Protein AF-A0ABD3M9T6-F1 (afdb_monomer_lite)

Structure (mmCIF, N/CA/C/O backbone):
data_AF-A0ABD3M9T6-F1
#
_entry.id   AF-A0ABD3M9T6-F1
#
loop_
_atom_site.group_PDB
_atom_site.id
_atom_site.type_symbol
_atom_site.label_atom_id
_atom_site.label_alt_id
_atom_site.label_comp_id
_atom_site.label_asym_id
_atom_site.label_entity_id
_atom_site.label_seq_id
_atom_site.pdbx_PDB_ins_code
_atom_site.Cartn_x
_atom_site.Cartn_y
_atom_site.Cartn_z
_atom_site.occupancy
_atom_site.B_iso_or_equiv
_atom_site.auth_seq_id
_atom_site.auth_comp_id
_atom_site.auth_asym_id
_atom_site.auth_atom_id
_atom_site.pdbx_PDB_model_num
ATOM 1 N N . MET A 1 1 ? 15.745 -20.597 -15.285 1.00 43.94 1 MET A N 1
ATOM 2 C CA . MET A 1 1 ? 15.899 -19.429 -16.177 1.00 43.94 1 MET A CA 1
ATOM 3 C C . MET A 1 1 ? 17.380 -19.081 -16.194 1.00 43.94 1 MET A C 1
ATOM 5 O O . MET A 1 1 ? 17.889 -18.657 -15.167 1.00 43.94 1 MET A O 1
ATOM 9 N N . LYS A 1 2 ? 18.113 -19.406 -17.268 1.00 51.25 2 LYS A N 1
ATOM 10 C CA . LYS A 1 2 ? 19.530 -19.012 -17.368 1.00 51.25 2 LYS A CA 1
ATOM 11 C C . LYS A 1 2 ? 19.564 -17.488 -17.501 1.00 51.25 2 LYS A C 1
ATOM 13 O O . LYS A 1 2 ? 18.758 -16.955 -18.262 1.00 51.25 2 LYS A O 1
ATOM 18 N N . LEU A 1 3 ? 20.420 -16.802 -16.739 1.00 54.12 3 LEU A N 1
ATOM 19 C CA . LEU A 1 3 ? 20.645 -15.373 -16.954 1.00 54.12 3 LEU A CA 1
ATOM 20 C C . LEU A 1 3 ? 21.041 -15.188 -18.423 1.00 54.12 3 LEU A C 1
ATOM 22 O O . LEU A 1 3 ? 21.983 -15.832 -18.882 1.00 54.12 3 LEU A O 1
ATOM 26 N N . LYS A 1 4 ? 20.281 -14.370 -19.161 1.00 68.31 4 LYS A N 1
ATOM 27 C CA . LYS A 1 4 ? 20.702 -13.919 -20.488 1.00 68.31 4 LYS A CA 1
ATOM 28 C C . LYS A 1 4 ? 22.010 -13.155 -20.290 1.00 68.31 4 LYS A C 1
ATOM 30 O O . LYS A 1 4 ? 22.082 -12.284 -19.424 1.00 68.31 4 LYS A O 1
ATOM 35 N N . GLU A 1 5 ? 23.040 -13.531 -21.032 1.00 80.44 5 GLU A N 1
ATOM 36 C CA . GLU A 1 5 ? 24.337 -12.867 -20.977 1.00 80.44 5 GLU A CA 1
ATOM 37 C C . GLU A 1 5 ? 24.158 -11.441 -21.505 1.00 80.44 5 GLU A C 1
ATOM 39 O O . GLU A 1 5 ? 23.702 -11.260 -22.635 1.00 80.44 5 GLU A O 1
ATOM 44 N N . LYS A 1 6 ? 24.418 -10.448 -20.649 1.00 87.62 6 LYS A N 1
ATOM 45 C CA . LYS A 1 6 ? 24.324 -9.024 -20.978 1.00 87.62 6 LYS A CA 1
ATOM 46 C C . LYS A 1 6 ? 25.731 -8.443 -21.028 1.00 87.62 6 LYS A C 1
ATOM 48 O O . LYS A 1 6 ? 26.457 -8.534 -20.038 1.00 87.62 6 LYS A O 1
ATOM 53 N N . VAL A 1 7 ? 26.092 -7.831 -22.149 1.00 88.56 7 VAL A N 1
ATOM 54 C CA . VAL A 1 7 ? 27.409 -7.227 -22.367 1.00 88.56 7 VAL A CA 1
ATOM 55 C C . VAL A 1 7 ? 27.233 -5.728 -22.617 1.00 88.56 7 VAL A C 1
ATOM 57 O O . VAL A 1 7 ? 26.557 -5.360 -23.576 1.00 88.56 7 VAL A O 1
ATOM 60 N N . PRO A 1 8 ? 27.810 -4.848 -21.780 1.00 89.50 8 PRO A N 1
ATOM 61 C CA . PRO A 1 8 ? 27.781 -3.415 -22.033 1.00 89.50 8 PRO A CA 1
ATOM 62 C C . PRO A 1 8 ? 28.707 -3.070 -23.203 1.00 89.50 8 PRO A C 1
ATOM 64 O O . PRO A 1 8 ? 29.872 -3.483 -23.233 1.00 89.50 8 PRO A O 1
ATOM 67 N N . ILE A 1 9 ? 28.190 -2.292 -24.146 1.00 91.38 9 ILE A N 1
ATOM 68 C CA . ILE A 1 9 ? 28.877 -1.884 -25.370 1.00 91.38 9 ILE A CA 1
ATOM 69 C C . ILE A 1 9 ? 28.613 -0.404 -25.670 1.00 91.38 9 ILE A C 1
ATOM 71 O O . ILE A 1 9 ? 27.705 0.220 -25.122 1.00 91.38 9 ILE A O 1
ATOM 75 N N . ALA A 1 10 ? 29.430 0.158 -26.547 1.00 90.94 10 ALA A N 1
ATOM 76 C CA . ALA A 1 10 ? 29.179 1.422 -27.212 1.00 90.94 10 ALA A CA 1
ATOM 77 C C . ALA A 1 10 ? 28.755 1.108 -28.652 1.00 90.94 10 ALA A C 1
ATOM 79 O O . ALA A 1 10 ? 29.511 0.460 -29.383 1.00 90.94 10 ALA A O 1
ATOM 80 N N . PHE A 1 11 ? 27.557 1.537 -29.043 1.00 89.69 11 PHE A N 1
ATOM 81 C CA . PHE A 1 11 ? 27.012 1.315 -30.381 1.00 89.69 11 PHE A CA 1
ATOM 82 C C . PHE A 1 11 ? 27.033 2.606 -31.195 1.00 89.69 11 PHE A C 1
ATOM 84 O O . PHE A 1 11 ? 26.635 3.658 -30.698 1.00 89.69 11 PHE A O 1
ATOM 91 N N . CYS A 1 12 ? 27.511 2.535 -32.432 1.00 89.38 12 CYS A N 1
ATOM 92 C CA . CYS A 1 12 ? 27.573 3.668 -33.344 1.00 89.38 12 CYS A CA 1
ATOM 93 C C . CYS A 1 12 ? 26.209 3.903 -34.003 1.00 89.38 12 CYS A C 1
ATOM 95 O O . CYS A 1 12 ? 25.721 3.035 -34.717 1.00 89.38 12 CYS A O 1
ATOM 97 N N . VAL A 1 13 ? 25.613 5.076 -33.786 1.00 85.75 13 VAL A N 1
ATOM 98 C CA . VAL A 1 13 ? 24.346 5.472 -34.430 1.00 85.75 13 VAL A CA 1
ATOM 99 C C . VAL A 1 13 ? 24.604 6.176 -35.764 1.00 85.75 13 VAL A C 1
ATOM 101 O O . VAL A 1 13 ? 23.828 6.029 -36.704 1.00 85.75 13 VAL A O 1
ATOM 104 N N . ASP A 1 14 ? 25.716 6.910 -35.867 1.00 83.44 14 ASP A N 1
ATOM 105 C CA . ASP A 1 14 ? 26.091 7.642 -37.077 1.00 83.44 14 ASP A CA 1
ATOM 106 C C . ASP A 1 14 ? 27.193 6.907 -37.848 1.00 83.44 14 ASP A C 1
ATOM 108 O O . ASP A 1 14 ? 28.387 7.130 -37.635 1.00 83.44 14 ASP A O 1
ATOM 112 N N . GLU A 1 15 ? 26.795 6.083 -38.817 1.00 80.12 15 GLU A N 1
ATOM 113 C CA . GLU A 1 15 ? 27.714 5.258 -39.622 1.00 80.12 15 GLU A CA 1
ATOM 114 C C . GLU A 1 15 ? 28.767 6.055 -40.414 1.00 80.12 15 GLU A C 1
ATOM 116 O O . GLU A 1 15 ? 29.756 5.494 -40.884 1.00 80.12 15 GLU A O 1
ATOM 121 N N . LYS A 1 16 ? 28.566 7.368 -40.574 1.00 81.38 16 LYS A N 1
ATOM 122 C CA . LYS A 1 16 ? 29.459 8.260 -41.327 1.00 81.38 16 LYS A CA 1
ATOM 123 C C . LYS A 1 16 ? 30.694 8.695 -40.531 1.00 81.38 16 LYS A C 1
ATOM 125 O O . LYS A 1 16 ? 31.706 8.999 -41.153 1.00 81.38 16 LYS A O 1
ATOM 130 N N . ASP A 1 17 ? 30.634 8.683 -39.195 1.00 79.69 17 ASP A N 1
ATOM 131 C CA . ASP A 1 17 ? 31.659 9.264 -38.309 1.00 79.69 17 ASP A CA 1
ATOM 132 C C . ASP A 1 17 ? 32.118 8.285 -37.202 1.00 79.69 17 ASP A C 1
ATOM 134 O O . ASP A 1 17 ? 32.164 8.600 -36.013 1.00 79.69 17 ASP A O 1
ATOM 138 N N . ILE A 1 18 ? 32.550 7.085 -37.601 1.00 81.31 18 ILE A N 1
ATOM 139 C CA . ILE A 1 18 ? 32.959 5.963 -36.716 1.00 81.31 18 ILE A CA 1
ATOM 140 C C . ILE A 1 18 ? 34.161 6.301 -35.798 1.00 81.31 18 ILE A C 1
ATOM 142 O O . ILE A 1 18 ? 34.430 5.629 -34.794 1.00 81.31 18 ILE A O 1
ATOM 146 N N . SER A 1 19 ? 34.913 7.348 -36.135 1.00 81.88 19 SER A N 1
ATOM 147 C CA . SER A 1 19 ? 36.073 7.829 -35.372 1.00 81.88 19 SER A CA 1
ATOM 148 C C . SER A 1 19 ? 35.686 8.737 -34.201 1.00 81.88 19 SER A C 1
ATOM 150 O O . SER A 1 19 ? 36.502 8.970 -33.308 1.00 81.88 19 SER A O 1
ATOM 152 N N . ASN A 1 20 ? 34.471 9.291 -34.208 1.00 85.12 20 ASN A N 1
ATOM 153 C CA . ASN A 1 20 ? 34.036 10.279 -33.233 1.00 85.12 20 ASN A CA 1
ATOM 154 C C . ASN A 1 20 ? 33.294 9.609 -32.072 1.00 85.12 20 ASN A C 1
ATOM 156 O O . ASN A 1 20 ? 32.296 8.928 -32.271 1.00 85.12 20 ASN A O 1
ATOM 160 N N . VAL A 1 21 ? 33.732 9.866 -30.837 1.00 83.06 21 VAL A N 1
ATOM 161 C CA . VAL A 1 21 ? 33.103 9.326 -29.616 1.00 83.06 21 VAL A CA 1
ATOM 162 C C . VAL A 1 21 ? 31.639 9.773 -29.479 1.00 83.06 21 VAL A C 1
ATOM 164 O O . VAL A 1 21 ? 30.833 9.043 -28.915 1.00 83.06 21 VAL A O 1
ATOM 167 N N . LYS A 1 22 ? 31.273 10.938 -30.036 1.00 83.69 22 LYS A N 1
ATOM 168 C CA . LYS A 1 22 ? 29.897 11.470 -30.004 1.00 83.69 22 LYS A CA 1
ATOM 169 C C . LYS A 1 22 ? 28.898 10.652 -30.823 1.00 83.69 22 LYS A C 1
ATOM 171 O O . LYS A 1 22 ? 27.708 10.717 -30.547 1.00 83.69 22 LYS A O 1
ATOM 176 N N . SER A 1 23 ? 29.384 9.911 -31.813 1.00 87.88 23 SER A N 1
ATOM 177 C CA . SER A 1 23 ? 28.563 9.059 -32.677 1.00 87.88 23 SER A CA 1
ATOM 178 C C . SER A 1 23 ? 28.189 7.739 -32.005 1.00 87.88 23 SER A C 1
ATOM 180 O O . SER A 1 23 ? 27.431 6.957 -32.574 1.00 87.88 23 SER A O 1
ATOM 182 N N . PHE A 1 24 ? 28.7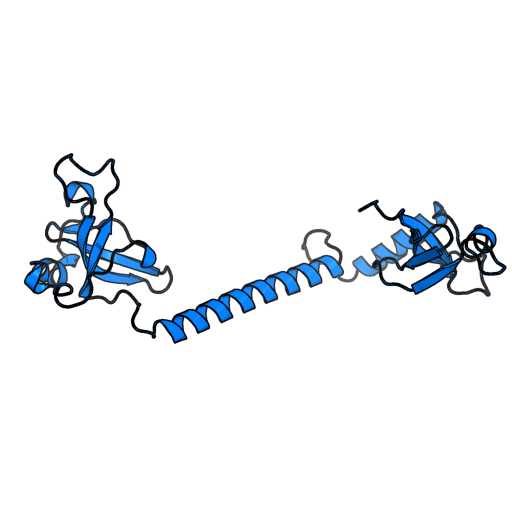24 7.480 -30.806 1.00 88.38 24 PHE A N 1
ATOM 183 C CA . PHE A 1 24 ? 28.452 6.279 -30.035 1.00 88.38 24 PHE A CA 1
ATOM 184 C C . PHE A 1 24 ? 27.503 6.563 -28.875 1.00 88.38 24 PHE A C 1
ATOM 186 O O . PHE A 1 24 ? 27.678 7.527 -28.126 1.00 88.38 24 PHE A O 1
ATOM 193 N N . VAL A 1 25 ? 26.545 5.662 -28.685 1.00 88.31 25 VAL A N 1
ATOM 194 C CA . VAL A 1 25 ? 25.613 5.656 -27.557 1.00 88.31 25 VAL A CA 1
ATOM 195 C C . VAL A 1 25 ? 25.879 4.449 -26.655 1.00 88.31 25 VAL A C 1
ATOM 197 O O . VAL A 1 25 ? 26.357 3.412 -27.129 1.00 88.31 25 VAL A O 1
ATOM 200 N N . PRO A 1 26 ? 25.619 4.560 -25.341 1.00 88.69 26 PRO A N 1
ATOM 201 C CA . PRO A 1 26 ? 25.668 3.410 -24.449 1.00 88.69 26 PRO A CA 1
ATOM 202 C C . PRO A 1 26 ? 24.560 2.417 -24.813 1.00 88.69 26 PRO A C 1
ATOM 204 O O . PRO A 1 26 ? 23.383 2.770 -24.893 1.00 88.69 26 PRO A O 1
ATOM 207 N N . SER A 1 27 ? 24.938 1.158 -24.996 1.00 90.06 27 SER A N 1
ATOM 208 C CA . SER A 1 27 ? 24.009 0.087 -25.348 1.00 90.06 27 SER A CA 1
ATOM 209 C C . SER A 1 27 ? 24.382 -1.213 -24.644 1.00 90.06 27 SER A C 1
ATOM 211 O O . SER A 1 27 ? 25.473 -1.376 -24.089 1.00 90.06 27 SER A O 1
ATOM 213 N N . ILE A 1 28 ? 23.454 -2.158 -24.642 1.00 91.00 28 ILE A N 1
ATOM 214 C CA . ILE A 1 28 ? 23.605 -3.465 -24.017 1.00 91.00 28 ILE A CA 1
ATOM 215 C C . ILE A 1 28 ? 23.322 -4.517 -25.078 1.00 91.00 28 ILE A C 1
ATOM 217 O O . ILE A 1 28 ? 22.239 -4.560 -25.653 1.00 91.00 28 ILE A O 1
ATOM 221 N N . LEU A 1 29 ? 24.287 -5.399 -25.309 1.00 90.81 29 LEU A N 1
ATOM 222 C CA . LEU A 1 29 ? 24.099 -6.556 -26.166 1.00 90.81 29 LEU A CA 1
ATOM 223 C C . LEU A 1 29 ? 23.645 -7.745 -25.317 1.00 90.81 29 LEU A C 1
ATOM 225 O O . LEU A 1 29 ? 24.321 -8.125 -24.355 1.00 90.81 29 LEU A O 1
ATOM 229 N N . VAL A 1 30 ? 22.502 -8.336 -25.655 1.00 90.81 30 VAL A N 1
ATOM 230 C CA . VAL A 1 30 ? 21.892 -9.425 -24.886 1.00 90.81 30 VAL A CA 1
ATOM 231 C C . VAL A 1 30 ? 21.801 -10.690 -25.717 1.00 90.81 30 VAL A C 1
ATOM 233 O O . VAL A 1 30 ? 21.159 -10.725 -26.765 1.00 90.81 30 VAL A O 1
ATOM 236 N N . ARG A 1 31 ? 22.401 -11.774 -25.222 1.00 88.56 31 ARG A N 1
ATOM 237 C CA . ARG A 1 31 ? 22.319 -13.074 -25.888 1.00 88.56 31 ARG A CA 1
ATOM 238 C C . ARG A 1 31 ? 20.945 -13.697 -25.674 1.00 88.56 31 ARG A C 1
ATOM 240 O O . ARG A 1 31 ? 20.575 -14.030 -24.543 1.00 88.56 31 ARG A O 1
ATOM 247 N N . VAL A 1 32 ? 20.201 -13.907 -26.757 1.00 86.12 32 VAL A N 1
ATOM 248 C CA . VAL A 1 32 ? 18.862 -14.523 -26.712 1.00 86.12 32 VAL A CA 1
ATOM 249 C C . VAL A 1 32 ? 18.887 -15.971 -27.180 1.00 86.12 32 VAL A C 1
ATOM 251 O O . VAL A 1 32 ? 18.175 -16.808 -26.623 1.00 86.12 32 VAL A O 1
ATOM 254 N N . GLY A 1 33 ? 19.751 -16.291 -28.144 1.00 82.19 33 GLY A N 1
ATOM 255 C CA . GLY A 1 33 ? 19.898 -17.635 -28.697 1.00 82.19 33 GLY A CA 1
ATOM 256 C C . GLY A 1 33 ? 21.353 -18.063 -28.878 1.00 82.19 33 GLY A C 1
ATOM 257 O O . GLY A 1 33 ? 22.290 -17.446 -28.371 1.00 82.19 33 GLY A O 1
ATOM 258 N N . LYS A 1 34 ? 21.557 -19.156 -29.625 1.00 81.44 34 LYS A N 1
ATOM 259 C CA . LYS A 1 34 ? 22.911 -19.602 -29.998 1.00 81.44 34 LYS A CA 1
ATOM 260 C C . LYS A 1 34 ? 23.589 -18.601 -30.933 1.00 81.44 34 LYS A C 1
ATOM 262 O O . LYS A 1 34 ? 24.757 -18.307 -30.708 1.00 81.44 34 LYS A O 1
ATOM 267 N N . THR A 1 35 ? 22.824 -18.076 -31.889 1.00 84.62 35 THR A N 1
ATOM 268 C CA . THR A 1 35 ? 23.252 -17.180 -32.972 1.00 84.62 35 THR A CA 1
ATOM 269 C C . THR A 1 35 ? 22.518 -15.838 -32.968 1.00 84.62 35 THR A C 1
ATOM 271 O O . THR A 1 35 ? 22.752 -15.036 -33.853 1.00 84.62 35 THR A O 1
ATOM 274 N N . MET A 1 36 ? 21.627 -15.592 -32.004 1.00 87.38 36 MET A N 1
ATOM 275 C CA . MET A 1 36 ? 20.771 -14.400 -31.972 1.00 87.38 36 MET A CA 1
ATOM 276 C C . MET A 1 36 ? 21.100 -13.529 -30.767 1.00 87.38 36 MET A C 1
ATOM 278 O O . MET A 1 36 ? 21.112 -14.017 -29.624 1.00 87.38 36 MET A O 1
ATOM 282 N N . TRP A 1 37 ? 21.292 -12.247 -31.037 1.00 89.81 37 TRP A N 1
ATOM 283 C CA . TRP A 1 37 ? 21.572 -11.202 -30.069 1.00 89.81 37 TRP A CA 1
ATOM 284 C C . TRP A 1 37 ? 20.566 -10.064 -30.230 1.00 89.81 37 TRP A C 1
ATOM 286 O O . TRP A 1 37 ? 20.095 -9.775 -31.324 1.00 89.81 37 TRP A O 1
ATOM 296 N N . GLU A 1 38 ? 20.209 -9.428 -29.125 1.00 90.56 38 GLU A N 1
ATOM 297 C CA . GLU A 1 38 ? 19.377 -8.228 -29.117 1.00 90.56 38 GLU A CA 1
ATOM 298 C C . GLU A 1 38 ? 20.239 -7.057 -28.663 1.00 90.56 38 GLU A C 1
ATOM 300 O O . GLU A 1 38 ? 20.869 -7.116 -27.603 1.00 90.56 38 GLU A O 1
ATOM 305 N N . LEU A 1 39 ? 20.276 -6.008 -29.477 1.00 89.25 39 LEU A N 1
ATOM 306 C CA . LEU A 1 39 ? 20.803 -4.712 -29.105 1.00 89.25 39 LEU A CA 1
ATOM 307 C C . LEU A 1 39 ? 19.717 -3.966 -28.335 1.00 89.25 39 LEU A C 1
ATOM 309 O O . LEU A 1 39 ? 18.593 -3.791 -28.811 1.00 89.25 39 LEU A O 1
ATOM 313 N N . MET A 1 40 ? 20.063 -3.548 -27.130 1.00 89.56 40 MET A N 1
ATOM 314 C CA . MET A 1 40 ? 19.198 -2.798 -26.235 1.00 89.56 40 MET A CA 1
ATOM 315 C C . MET A 1 40 ? 19.872 -1.468 -25.913 1.00 89.56 40 MET A C 1
ATOM 317 O O . MET A 1 40 ? 21.102 -1.376 -25.895 1.00 89.56 40 MET A O 1
ATOM 321 N N . ASP A 1 41 ? 19.086 -0.431 -25.670 1.00 85.94 41 ASP A N 1
ATOM 322 C CA . ASP A 1 41 ? 19.617 0.858 -25.237 1.00 85.94 41 ASP A CA 1
ATOM 323 C C . ASP A 1 41 ? 20.024 0.823 -23.745 1.00 85.94 41 ASP A C 1
ATOM 325 O O . ASP A 1 41 ? 19.971 -0.210 -23.067 1.00 85.94 41 ASP A O 1
ATOM 329 N N . GLU A 1 42 ? 20.422 1.972 -23.196 1.00 79.88 42 GLU A N 1
ATOM 330 C CA . GLU A 1 42 ? 20.712 2.127 -21.763 1.00 79.88 42 GLU A CA 1
ATOM 331 C C . GLU A 1 42 ? 19.513 1.841 -20.832 1.00 79.88 42 GLU A C 1
ATOM 333 O O . GLU A 1 42 ? 19.693 1.663 -19.623 1.00 79.88 42 GLU A O 1
ATOM 338 N N . ASN A 1 43 ? 18.292 1.789 -21.370 1.00 76.44 43 ASN A N 1
ATOM 339 C CA . ASN A 1 43 ? 17.042 1.597 -20.644 1.00 76.44 43 ASN A CA 1
ATOM 340 C C . ASN A 1 43 ? 16.508 0.160 -20.688 1.00 76.44 43 ASN A C 1
ATOM 342 O O . ASN A 1 43 ? 15.416 -0.079 -20.157 1.00 76.44 43 ASN A O 1
ATOM 346 N N . ASP A 1 44 ? 17.269 -0.779 -21.263 1.00 77.44 44 ASP A N 1
ATOM 347 C CA . ASP A 1 44 ? 16.798 -2.122 -21.613 1.00 77.44 44 ASP A CA 1
ATOM 348 C C . ASP A 1 44 ? 15.600 -2.090 -22.603 1.00 77.44 44 ASP A C 1
ATOM 350 O O . ASP A 1 44 ? 14.783 -3.018 -22.630 1.00 77.44 44 ASP A O 1
ATOM 354 N N . ASP A 1 45 ? 15.478 -1.046 -23.426 1.00 83.31 45 ASP A N 1
ATOM 355 C CA . ASP A 1 45 ? 14.511 -0.980 -24.520 1.00 83.31 45 ASP A CA 1
ATOM 356 C C . ASP A 1 45 ? 15.148 -1.554 -25.800 1.00 83.31 45 ASP A C 1
ATOM 358 O O . ASP A 1 45 ? 16.325 -1.340 -26.097 1.00 83.31 45 ASP A O 1
ATOM 362 N N . HIS A 1 46 ? 14.385 -2.358 -26.544 1.00 84.12 46 HIS A N 1
ATOM 363 C CA . HIS A 1 46 ? 14.879 -3.030 -27.747 1.00 84.12 46 HIS A CA 1
ATOM 364 C C . HIS A 1 46 ? 15.185 -2.012 -28.852 1.00 84.12 46 HIS A C 1
ATOM 366 O O . HIS A 1 46 ? 14.302 -1.245 -29.238 1.00 84.12 46 HIS A O 1
ATOM 372 N N . MET A 1 47 ? 16.409 -2.044 -29.378 1.00 84.94 47 MET A N 1
ATOM 373 C CA . MET A 1 47 ? 16.821 -1.241 -30.529 1.00 84.94 47 MET A CA 1
ATOM 374 C C . MET A 1 47 ? 16.774 -2.074 -31.804 1.00 84.94 47 MET A C 1
ATOM 376 O O . MET A 1 47 ? 16.057 -1.736 -32.742 1.00 84.94 47 MET A O 1
ATOM 380 N N . GLU A 1 48 ? 17.527 -3.171 -31.823 1.00 86.56 48 GLU A N 1
ATOM 381 C CA . GLU A 1 48 ? 17.704 -3.989 -33.016 1.00 86.56 48 GLU A CA 1
ATOM 382 C C . GLU A 1 48 ? 17.994 -5.445 -32.645 1.00 86.56 48 GLU A C 1
ATOM 384 O O . GLU A 1 48 ? 18.462 -5.757 -31.548 1.00 86.56 48 GLU A O 1
ATOM 389 N N . GLN A 1 49 ? 17.709 -6.360 -33.564 1.00 89.38 49 GLN A N 1
ATOM 390 C CA . GLN A 1 49 ? 18.075 -7.762 -33.448 1.00 89.38 49 GLN A CA 1
ATOM 391 C C . GLN A 1 49 ? 19.216 -8.072 -34.417 1.00 89.38 49 GLN A C 1
ATOM 393 O O . GLN A 1 49 ? 19.100 -7.821 -35.611 1.00 89.38 49 GLN A O 1
ATOM 398 N N . LEU A 1 50 ? 20.298 -8.644 -33.895 1.00 88.88 50 LEU A N 1
ATOM 399 C CA . LEU A 1 50 ? 21.509 -8.953 -34.645 1.00 88.88 50 LEU A CA 1
ATOM 400 C C . LEU A 1 50 ? 21.767 -10.460 -34.639 1.00 88.88 50 LEU A C 1
ATOM 402 O O . LEU A 1 50 ? 21.616 -11.143 -33.619 1.00 88.88 50 LEU A O 1
ATOM 406 N N . GLU A 1 51 ? 22.206 -10.981 -35.777 1.00 89.19 51 GLU A N 1
ATOM 407 C CA . GLU A 1 51 ? 22.753 -12.331 -35.864 1.00 89.19 51 GLU A CA 1
ATOM 408 C C . GLU A 1 51 ? 24.220 -12.335 -35.416 1.00 89.19 51 GLU A C 1
ATOM 410 O O . GLU A 1 51 ? 24.899 -11.312 -35.420 1.00 89.19 51 GLU A O 1
ATOM 415 N N . TRP A 1 52 ? 24.723 -13.480 -34.963 1.00 87.44 52 TRP A N 1
ATOM 416 C CA . TRP A 1 52 ? 26.126 -13.626 -34.575 1.00 87.44 52 TRP A CA 1
ATOM 417 C C . TRP A 1 52 ? 27.049 -13.540 -35.797 1.00 87.44 52 TRP A C 1
ATOM 419 O O . TRP A 1 52 ? 28.019 -12.782 -35.776 1.00 87.44 52 TRP A O 1
ATOM 429 N N . ASP A 1 53 ? 26.696 -14.281 -36.849 1.00 82.69 53 ASP A N 1
ATOM 430 C CA . ASP A 1 53 ? 27.409 -14.355 -38.124 1.00 82.69 53 ASP A CA 1
ATOM 431 C C . ASP A 1 53 ? 26.665 -13.551 -39.210 1.00 82.69 53 ASP A C 1
ATOM 433 O O . ASP A 1 53 ? 25.524 -13.137 -39.013 1.00 82.69 53 ASP A O 1
ATOM 437 N N . GLY A 1 54 ? 27.306 -13.345 -40.364 1.00 84.00 54 GLY A N 1
ATOM 438 C CA . GLY A 1 54 ? 26.757 -12.596 -41.503 1.00 84.00 54 GLY A CA 1
ATOM 439 C C . GLY A 1 54 ? 27.367 -11.202 -41.657 1.00 84.00 54 GLY A C 1
ATOM 440 O O . GLY A 1 54 ? 28.032 -10.704 -40.752 1.00 84.00 54 GLY A O 1
ATOM 441 N N . ASP A 1 55 ? 27.154 -10.564 -42.810 1.00 81.19 55 ASP A N 1
ATOM 442 C CA . ASP A 1 55 ? 27.785 -9.276 -43.148 1.00 81.19 55 ASP A CA 1
ATOM 443 C C . ASP A 1 55 ? 27.445 -8.174 -42.131 1.00 81.19 55 ASP A C 1
ATOM 445 O O . ASP A 1 55 ? 28.335 -7.443 -41.704 1.00 81.19 55 ASP A O 1
ATOM 449 N N . ASN A 1 56 ? 26.199 -8.157 -41.644 1.00 82.38 56 ASN A N 1
ATOM 450 C CA . ASN A 1 56 ? 25.719 -7.266 -40.578 1.00 82.38 56 ASN A CA 1
ATOM 451 C C . ASN A 1 56 ? 25.662 -7.964 -39.202 1.00 82.38 56 ASN A C 1
ATOM 453 O O . ASN A 1 56 ? 24.918 -7.550 -38.313 1.00 82.38 56 ASN A O 1
ATOM 457 N N . GLY A 1 57 ? 26.394 -9.067 -39.034 1.00 86.62 57 GLY A N 1
ATOM 458 C CA . GLY A 1 57 ? 26.431 -9.830 -37.793 1.00 86.62 57 GLY A CA 1
ATOM 459 C C . GLY A 1 57 ? 27.305 -9.174 -36.724 1.00 86.62 57 GLY A C 1
ATOM 460 O O . GLY A 1 57 ? 28.238 -8.423 -37.022 1.00 86.62 57 GLY A O 1
ATOM 461 N N . VAL A 1 58 ? 27.046 -9.505 -35.457 1.00 87.69 58 VAL A N 1
ATOM 462 C CA . VAL A 1 58 ? 27.800 -9.007 -34.293 1.00 87.69 58 VAL A CA 1
ATOM 463 C C . VAL A 1 58 ? 29.304 -9.206 -34.479 1.00 87.69 58 VAL A C 1
ATOM 465 O O . VAL A 1 58 ? 30.068 -8.299 -34.163 1.00 87.69 58 VAL A O 1
ATOM 468 N N . ALA A 1 59 ? 29.737 -10.354 -35.009 1.00 87.38 59 ALA A N 1
ATOM 469 C CA . ALA A 1 59 ? 31.156 -10.649 -35.205 1.00 87.38 59 ALA A CA 1
ATOM 470 C C . ALA A 1 59 ? 31.855 -9.667 -36.165 1.00 87.38 59 ALA A C 1
ATOM 472 O O . ALA A 1 59 ? 33.022 -9.346 -35.951 1.00 87.38 59 ALA A O 1
ATOM 473 N N . ASN A 1 60 ? 31.142 -9.165 -37.178 1.00 87.44 60 ASN A N 1
ATOM 474 C CA . ASN A 1 60 ? 31.677 -8.228 -38.169 1.00 87.44 60 ASN A CA 1
ATOM 475 C C . ASN A 1 60 ? 31.561 -6.766 -37.723 1.00 87.44 60 ASN A C 1
ATOM 477 O O . ASN A 1 60 ? 32.430 -5.949 -38.027 1.00 87.44 60 ASN A O 1
ATOM 481 N N . LEU A 1 61 ? 30.493 -6.432 -36.994 1.00 87.88 61 LEU A N 1
ATOM 482 C CA . LEU A 1 61 ? 30.269 -5.085 -36.466 1.00 87.88 61 LEU A CA 1
ATOM 483 C C . LEU A 1 61 ? 31.166 -4.775 -35.255 1.00 87.88 61 LEU A C 1
ATOM 485 O O . LEU A 1 61 ? 31.410 -3.605 -34.947 1.00 87.88 61 LEU A O 1
ATOM 489 N N . LEU A 1 62 ? 31.659 -5.804 -34.558 1.00 87.88 62 LEU A N 1
ATOM 490 C CA . LEU A 1 62 ? 32.552 -5.661 -33.412 1.00 87.88 62 LEU A CA 1
ATOM 491 C C . LEU A 1 62 ? 33.925 -5.108 -33.831 1.00 87.88 62 LEU A C 1
ATOM 493 O O . LEU A 1 62 ? 34.604 -5.641 -34.701 1.00 87.88 62 LEU A O 1
ATOM 497 N N . GLY A 1 63 ? 34.355 -4.036 -33.169 1.00 83.38 63 GLY A N 1
ATOM 498 C CA . GLY A 1 63 ? 35.594 -3.301 -33.439 1.00 83.38 63 GLY A CA 1
ATOM 499 C C . GLY A 1 63 ? 35.382 -2.017 -34.248 1.00 83.38 63 GLY A C 1
ATOM 500 O O . GLY A 1 63 ? 36.139 -1.059 -34.072 1.00 83.38 63 GLY A O 1
ATOM 501 N N . THR A 1 64 ? 34.330 -1.949 -35.068 1.00 86.19 64 THR A N 1
ATOM 502 C CA . THR A 1 64 ? 33.991 -0.782 -35.899 1.00 86.19 64 THR A CA 1
ATOM 503 C C . THR A 1 64 ? 32.767 -0.049 -35.356 1.00 86.19 64 THR A C 1
ATOM 505 O O . THR A 1 64 ? 32.914 1.027 -34.773 1.00 86.19 64 THR A O 1
ATOM 508 N N . TYR A 1 65 ? 31.581 -0.640 -35.489 1.00 87.38 65 TYR A N 1
ATOM 509 C CA . TYR A 1 65 ? 30.300 -0.043 -35.091 1.00 87.38 65 TYR A CA 1
ATOM 510 C C . TYR A 1 65 ? 29.883 -0.437 -33.672 1.00 87.38 65 TYR A C 1
ATOM 512 O O . TYR A 1 65 ? 29.217 0.334 -32.985 1.00 87.38 65 TYR A O 1
ATOM 520 N N . ILE A 1 66 ? 30.324 -1.604 -33.203 1.00 90.12 66 ILE A N 1
ATOM 521 C CA . ILE A 1 66 ? 30.172 -2.059 -31.821 1.00 90.12 66 ILE A CA 1
ATOM 522 C C . ILE A 1 66 ? 31.550 -2.045 -31.171 1.00 90.12 66 ILE A C 1
ATOM 524 O O . ILE A 1 66 ? 32.466 -2.727 -31.626 1.00 90.12 66 ILE A O 1
ATOM 528 N N . LYS A 1 67 ? 31.716 -1.298 -30.083 1.00 89.88 67 LYS A N 1
ATOM 529 C CA . LYS A 1 67 ? 32.980 -1.244 -29.334 1.00 89.88 67 LYS A CA 1
ATOM 530 C C . LYS A 1 67 ? 32.753 -1.564 -27.867 1.00 89.88 67 LYS A C 1
ATOM 532 O O . LYS A 1 67 ? 31.680 -1.317 -27.318 1.00 89.88 67 LYS A O 1
ATOM 537 N N . HIS A 1 68 ? 33.780 -2.091 -27.209 1.00 87.94 68 HIS A N 1
ATOM 538 C CA . HIS A 1 68 ? 33.778 -2.111 -25.753 1.00 87.94 68 HIS A CA 1
ATOM 539 C C . HIS A 1 68 ? 33.926 -0.677 -25.220 1.00 87.94 68 HIS A C 1
ATOM 541 O O . HIS A 1 68 ? 34.580 0.151 -25.852 1.00 87.94 68 HIS A O 1
ATOM 547 N N . PRO A 1 69 ? 33.295 -0.349 -24.081 1.00 86.44 69 PRO A N 1
ATOM 548 C CA . PRO A 1 69 ? 33.350 0.999 -23.537 1.00 86.44 69 PRO A CA 1
ATOM 549 C C . PRO A 1 69 ? 34.750 1.298 -22.985 1.00 86.44 69 PRO A C 1
ATOM 551 O O . PRO A 1 69 ? 35.082 0.886 -21.865 1.00 86.44 69 PRO A O 1
ATOM 554 N N . ASP A 1 70 ? 35.530 2.044 -23.763 1.00 87.25 70 ASP A N 1
ATOM 555 C CA . ASP A 1 70 ? 36.870 2.529 -23.419 1.00 87.25 70 ASP A CA 1
ATOM 556 C C . ASP A 1 70 ? 36.834 3.705 -22.429 1.00 87.25 70 ASP A C 1
ATOM 558 O O . ASP A 1 70 ? 35.793 4.323 -22.190 1.00 87.25 70 ASP A O 1
ATOM 562 N N . GLU A 1 71 ? 37.982 4.041 -21.837 1.00 86.44 71 GLU A N 1
ATOM 563 C CA . GLU A 1 71 ? 38.091 5.115 -20.839 1.00 86.44 71 GLU A CA 1
ATOM 564 C C . GLU A 1 71 ? 37.660 6.483 -21.395 1.00 86.44 71 GLU A C 1
ATOM 566 O O . GLU A 1 71 ? 36.920 7.210 -20.736 1.00 86.44 71 GLU A O 1
ATOM 571 N N . THR A 1 72 ? 38.009 6.783 -22.649 1.00 85.50 72 THR A N 1
ATOM 572 C CA . THR A 1 72 ? 37.602 8.013 -23.350 1.00 85.50 72 THR A CA 1
ATOM 573 C C . THR A 1 72 ? 36.085 8.121 -23.499 1.00 85.50 72 THR A C 1
ATOM 575 O O . THR A 1 72 ? 35.505 9.175 -23.228 1.00 85.50 72 THR A O 1
ATOM 578 N N . PHE A 1 73 ? 35.427 7.020 -23.872 1.00 85.50 73 PHE A N 1
ATOM 579 C CA . PHE A 1 73 ? 33.972 6.935 -23.975 1.00 85.50 73 PHE A CA 1
ATOM 580 C C . PHE A 1 73 ? 33.307 7.104 -22.605 1.00 85.50 73 PHE A C 1
ATOM 582 O O . PHE A 1 73 ? 32.348 7.866 -22.470 1.00 85.50 73 PHE A O 1
ATOM 589 N N . ARG A 1 74 ? 33.852 6.467 -21.561 1.00 85.12 74 ARG A N 1
ATOM 590 C CA . ARG A 1 74 ? 33.344 6.600 -20.185 1.00 85.12 74 ARG A CA 1
ATOM 591 C C . ARG A 1 74 ? 33.434 8.038 -19.685 1.00 85.12 74 ARG A C 1
ATOM 593 O O . ARG A 1 74 ? 32.448 8.540 -19.150 1.00 85.12 74 ARG A O 1
ATOM 600 N N . SER A 1 75 ? 34.572 8.708 -19.875 1.00 85.62 75 SER A N 1
ATOM 601 C CA . SER A 1 75 ? 34.743 10.110 -19.474 1.00 85.62 75 SER A CA 1
ATOM 602 C C . SER A 1 75 ? 33.785 11.032 -20.229 1.00 85.62 75 SER A C 1
ATOM 604 O O . SER A 1 75 ? 33.134 11.873 -19.609 1.00 85.62 75 SER A O 1
ATOM 606 N N . TYR A 1 76 ? 33.630 10.839 -21.544 1.00 85.06 76 TYR A N 1
ATOM 607 C CA . TYR A 1 76 ? 32.660 11.591 -22.343 1.00 85.06 76 TYR A CA 1
ATOM 608 C C . TYR A 1 76 ? 31.227 11.407 -21.816 1.00 85.06 76 TYR A C 1
ATOM 610 O O . TYR A 1 76 ? 30.548 12.385 -21.494 1.00 85.06 76 TYR A O 1
ATOM 618 N N . PHE A 1 77 ? 30.790 10.163 -21.624 1.00 81.00 77 PHE A N 1
ATOM 619 C CA . PHE A 1 77 ? 29.442 9.866 -21.144 1.00 81.00 77 PHE A CA 1
ATOM 620 C C . PHE A 1 77 ? 29.172 10.414 -19.731 1.00 81.00 77 PHE A C 1
ATOM 622 O O . PHE A 1 77 ? 28.101 10.964 -19.450 1.00 81.00 77 PHE A O 1
ATOM 629 N N . GLN A 1 78 ? 30.165 10.337 -18.841 1.00 80.75 78 GLN A N 1
ATOM 630 C CA . GLN A 1 78 ? 30.078 10.926 -17.504 1.00 80.75 78 GLN A CA 1
ATOM 631 C C . GLN A 1 78 ? 29.866 12.442 -17.567 1.00 80.75 78 GLN A C 1
ATOM 633 O O . GLN A 1 78 ? 29.011 12.951 -16.843 1.00 80.75 78 GLN A O 1
ATOM 638 N N . THR A 1 79 ? 30.571 13.153 -18.457 1.00 78.88 79 THR A N 1
ATOM 639 C CA . THR A 1 79 ? 30.363 14.603 -18.637 1.00 78.88 79 THR A CA 1
ATOM 640 C C . THR A 1 79 ? 28.975 14.944 -19.178 1.00 78.88 79 THR A C 1
ATOM 642 O O . THR A 1 79 ? 28.360 15.911 -18.737 1.00 78.88 79 THR A O 1
ATOM 645 N N . MET A 1 80 ? 28.416 14.117 -20.062 1.00 70.75 80 MET A N 1
ATOM 646 C CA . MET A 1 80 ? 27.048 14.298 -20.562 1.00 70.75 80 MET A CA 1
ATOM 647 C C . MET A 1 80 ? 25.997 14.109 -19.449 1.00 70.75 80 MET A C 1
ATOM 649 O O . MET A 1 80 ? 25.005 14.840 -19.374 1.00 70.75 80 MET A O 1
ATOM 653 N N . THR A 1 81 ? 26.262 13.178 -18.529 1.00 62.81 81 THR A N 1
ATOM 654 C CA . THR A 1 81 ? 25.403 12.884 -17.371 1.00 62.81 81 THR A CA 1
ATOM 655 C C . THR A 1 81 ? 25.491 13.956 -16.275 1.00 62.81 81 THR A C 1
ATOM 657 O O . THR A 1 81 ? 24.537 14.155 -15.524 1.00 62.81 81 THR A O 1
ATOM 660 N N . THR A 1 82 ? 26.628 14.644 -16.120 1.00 59.03 82 THR A N 1
ATOM 661 C CA . THR A 1 82 ? 26.771 15.731 -15.134 1.00 59.03 82 THR A CA 1
ATOM 662 C C . THR A 1 82 ? 26.170 17.043 -15.629 1.00 59.03 82 THR A C 1
ATOM 664 O O . THR A 1 82 ? 25.508 17.721 -14.846 1.00 59.03 82 THR A O 1
ATOM 667 N N . VAL A 1 83 ? 26.307 17.363 -16.920 1.00 56.00 83 VAL A N 1
ATOM 668 C CA . VAL A 1 83 ? 25.705 18.564 -17.535 1.00 56.00 83 VAL A CA 1
ATOM 669 C C . VAL A 1 83 ? 24.172 18.536 -17.467 1.00 56.00 83 VAL A C 1
ATOM 671 O O . VAL A 1 83 ? 23.542 19.568 -17.248 1.00 56.00 83 VAL A O 1
ATOM 674 N N . THR A 1 84 ? 23.556 17.356 -17.566 1.00 50.75 84 THR A N 1
ATOM 675 C CA . THR A 1 84 ? 22.104 17.183 -17.373 1.00 50.75 84 THR A CA 1
ATOM 676 C C . THR A 1 84 ? 21.660 17.297 -15.910 1.00 50.75 84 THR A C 1
ATOM 678 O O . THR A 1 84 ? 20.499 17.599 -15.655 1.00 50.75 84 THR A O 1
ATOM 681 N N . LYS A 1 85 ? 22.562 17.108 -14.935 1.00 48.97 85 LYS A N 1
ATOM 682 C CA . LYS A 1 85 ? 22.251 17.186 -13.493 1.00 48.97 85 LYS A CA 1
ATOM 683 C C . LYS A 1 85 ? 22.369 18.591 -12.902 1.00 48.97 85 LYS A C 1
ATOM 685 O O . LYS A 1 85 ? 21.737 18.863 -11.890 1.00 48.97 85 LYS A O 1
ATOM 690 N N . SER A 1 86 ? 23.133 19.496 -13.514 1.00 47.38 86 SER A N 1
ATOM 691 C CA . SER A 1 86 ? 23.307 20.872 -13.014 1.00 47.38 86 SER A CA 1
ATOM 692 C C . SER A 1 86 ? 22.084 21.790 -13.198 1.00 47.38 86 SER A C 1
ATOM 694 O O . SER A 1 86 ? 22.146 22.951 -12.802 1.00 47.38 86 SER A O 1
ATOM 696 N N . ALA A 1 87 ? 20.980 21.295 -13.772 1.00 49.69 87 ALA A N 1
ATOM 697 C CA . ALA A 1 87 ? 19.728 22.043 -13.916 1.00 49.69 87 ALA A CA 1
ATOM 698 C C . ALA A 1 87 ? 18.715 21.811 -12.774 1.00 49.69 87 ALA A C 1
ATOM 700 O O . ALA A 1 87 ? 17.833 22.644 -12.597 1.00 49.69 87 ALA A O 1
ATOM 701 N N . ASP A 1 88 ? 18.861 20.753 -11.965 1.00 47.22 88 ASP A N 1
ATOM 702 C CA . ASP A 1 88 ? 17.903 20.404 -10.904 1.00 47.22 88 ASP A CA 1
ATOM 703 C C . ASP A 1 88 ? 18.604 20.277 -9.544 1.00 47.22 88 ASP A C 1
ATOM 705 O O . ASP A 1 88 ? 18.916 19.193 -9.051 1.00 47.22 88 ASP A O 1
ATOM 709 N N . ASN A 1 89 ? 18.844 21.424 -8.909 1.00 46.28 89 ASN A N 1
ATOM 710 C CA . ASN A 1 89 ? 19.211 21.482 -7.498 1.00 46.28 89 ASN A CA 1
ATOM 711 C C . ASN A 1 89 ? 17.969 21.227 -6.638 1.00 46.28 89 ASN A C 1
ATOM 713 O O . ASN A 1 89 ? 17.264 22.175 -6.307 1.00 46.28 89 ASN A O 1
ATOM 717 N N . ASN A 1 90 ? 17.723 19.979 -6.238 1.00 49.84 90 ASN A N 1
ATOM 718 C CA . ASN A 1 90 ? 16.918 19.668 -5.056 1.00 49.84 90 ASN A CA 1
ATOM 719 C C . ASN A 1 90 ? 17.454 18.405 -4.367 1.00 49.84 90 ASN A C 1
ATOM 721 O O . ASN A 1 90 ? 17.782 17.419 -5.018 1.00 49.84 90 ASN A O 1
ATOM 725 N N . ASN A 1 91 ? 17.540 18.475 -3.037 1.00 47.22 91 ASN A N 1
ATOM 726 C CA . ASN A 1 91 ? 18.062 17.479 -2.090 1.00 47.22 91 ASN A CA 1
ATOM 727 C C . ASN A 1 91 ? 17.207 16.191 -1.990 1.00 47.22 91 ASN A C 1
ATOM 729 O O . ASN A 1 91 ? 16.969 15.687 -0.894 1.00 47.22 91 ASN A O 1
ATOM 733 N N . ASP A 1 92 ? 16.744 15.640 -3.108 1.00 49.84 92 ASP A N 1
ATOM 734 C CA . ASP A 1 92 ? 16.315 14.245 -3.144 1.00 49.84 92 ASP A CA 1
ATOM 735 C C . ASP A 1 92 ? 17.561 13.380 -3.356 1.00 49.84 92 ASP A C 1
ATOM 737 O O . ASP A 1 92 ? 18.445 13.732 -4.139 1.00 49.84 92 ASP A O 1
ATOM 741 N N . GLU A 1 93 ? 17.664 12.267 -2.621 1.00 54.16 93 GLU A N 1
ATOM 742 C CA . GLU A 1 93 ? 18.704 11.246 -2.800 1.00 54.16 93 GLU A CA 1
ATOM 743 C C . GLU A 1 93 ? 19.061 11.089 -4.285 1.00 54.16 93 GLU A C 1
ATOM 745 O O . GLU A 1 93 ? 18.149 11.055 -5.106 1.00 54.16 93 GLU A O 1
ATOM 750 N N . LEU A 1 94 ? 20.352 10.951 -4.622 1.00 55.16 94 LEU A N 1
ATOM 751 C CA . LEU A 1 94 ? 20.876 10.691 -5.975 1.00 55.16 94 LEU A CA 1
ATOM 752 C C . LEU A 1 94 ? 20.153 9.506 -6.652 1.00 55.16 94 LEU A C 1
ATOM 754 O O . LEU A 1 94 ? 20.627 8.370 -6.679 1.00 55.16 94 LEU A O 1
ATOM 758 N N . VAL A 1 95 ? 18.972 9.766 -7.194 1.00 55.28 95 VAL A N 1
ATOM 759 C CA . VAL A 1 95 ? 18.042 8.795 -7.749 1.00 55.28 95 VAL A CA 1
ATOM 760 C C . VAL A 1 95 ? 17.849 9.198 -9.196 1.00 55.28 95 VAL A C 1
ATOM 762 O O . VAL A 1 95 ? 17.503 10.333 -9.504 1.00 55.28 95 VAL A O 1
ATOM 765 N N . THR A 1 96 ? 18.102 8.262 -10.109 1.00 63.34 96 THR A N 1
ATOM 766 C CA . THR A 1 96 ? 17.918 8.515 -11.538 1.00 63.34 96 THR A CA 1
ATOM 767 C C . THR A 1 96 ? 16.468 8.946 -11.812 1.00 63.34 96 THR A C 1
ATOM 769 O O . THR A 1 96 ? 15.549 8.387 -11.198 1.00 63.34 96 THR A O 1
ATOM 772 N N . PRO A 1 97 ? 16.219 9.892 -12.739 1.00 70.31 97 PRO A N 1
ATOM 773 C CA . PRO A 1 97 ? 14.871 10.408 -13.015 1.00 70.31 97 PRO A CA 1
ATOM 774 C C . PRO A 1 97 ? 13.815 9.308 -13.241 1.00 70.31 97 PRO A C 1
ATOM 776 O O . PRO A 1 97 ? 12.683 9.394 -12.760 1.00 70.31 97 PRO A O 1
ATOM 779 N N . ARG A 1 98 ? 14.208 8.196 -13.879 1.00 67.81 98 ARG A N 1
ATOM 780 C CA . ARG A 1 98 ? 13.353 7.016 -14.100 1.00 67.81 98 ARG A CA 1
ATOM 781 C C . ARG A 1 98 ? 12.954 6.312 -12.800 1.00 67.81 98 ARG A C 1
ATOM 783 O O . ARG A 1 98 ? 11.800 5.910 -12.651 1.00 67.81 98 ARG A O 1
ATOM 790 N N . ARG A 1 99 ? 13.869 6.179 -11.833 1.00 71.75 99 ARG A N 1
ATOM 791 C CA . ARG A 1 99 ? 13.580 5.554 -10.531 1.00 71.75 99 ARG A CA 1
ATOM 792 C C . ARG A 1 99 ? 12.629 6.418 -9.699 1.00 71.75 99 ARG A C 1
ATOM 794 O O . ARG A 1 99 ? 11.748 5.860 -9.044 1.00 71.75 99 ARG A O 1
ATOM 801 N N . ALA A 1 100 ? 12.735 7.744 -9.781 1.00 74.12 100 ALA A N 1
ATOM 802 C CA . ALA A 1 100 ? 11.767 8.656 -9.167 1.00 74.12 100 ALA A CA 1
ATOM 803 C C . ALA A 1 100 ? 10.367 8.494 -9.791 1.00 74.12 100 ALA A C 1
ATOM 805 O O . ALA A 1 100 ? 9.383 8.288 -9.075 1.00 74.12 100 ALA A O 1
ATOM 806 N N . ALA A 1 101 ? 10.281 8.469 -11.126 1.00 79.25 101 ALA A N 1
ATOM 807 C CA . ALA A 1 101 ? 9.021 8.255 -11.838 1.00 79.25 101 ALA A CA 1
ATOM 808 C C . ALA A 1 101 ? 8.380 6.887 -11.525 1.00 79.25 101 ALA A C 1
ATOM 810 O O . ALA A 1 101 ? 7.171 6.808 -11.298 1.00 79.25 101 ALA A O 1
ATOM 811 N N . LEU A 1 102 ? 9.176 5.812 -11.461 1.00 80.88 102 LEU A N 1
ATOM 812 C CA . LEU A 1 102 ? 8.715 4.470 -11.081 1.00 80.88 102 LEU A CA 1
ATOM 813 C C . LEU A 1 102 ? 8.176 4.432 -9.648 1.00 80.88 102 LEU A C 1
ATOM 815 O O . LEU A 1 102 ? 7.110 3.862 -9.421 1.00 80.88 102 LEU A O 1
ATOM 819 N N . ARG A 1 103 ? 8.864 5.070 -8.692 1.00 84.25 103 ARG A N 1
ATOM 820 C CA . ARG A 1 103 ? 8.395 5.173 -7.300 1.00 84.25 103 ARG A CA 1
ATOM 821 C C . ARG A 1 103 ? 7.081 5.942 -7.201 1.00 84.25 103 ARG A C 1
ATOM 823 O O . ARG A 1 103 ? 6.169 5.471 -6.527 1.00 84.25 103 ARG A O 1
ATOM 830 N N . LYS A 1 104 ? 6.950 7.066 -7.915 1.00 86.81 104 LYS A N 1
ATOM 831 C CA . LYS A 1 104 ? 5.702 7.840 -7.968 1.00 86.81 104 LYS A CA 1
ATOM 832 C C . LYS A 1 104 ? 4.548 7.002 -8.525 1.00 86.81 104 LYS A C 1
ATOM 834 O O . LYS A 1 104 ? 3.509 6.895 -7.886 1.00 86.81 104 LYS A O 1
ATOM 839 N N . ARG A 1 105 ? 4.760 6.308 -9.651 1.00 90.31 105 ARG A N 1
ATOM 840 C CA . ARG A 1 105 ? 3.754 5.398 -10.235 1.00 90.31 105 ARG A CA 1
ATOM 841 C C . ARG A 1 105 ? 3.377 4.258 -9.285 1.00 90.31 105 ARG A C 1
ATOM 843 O O . ARG A 1 105 ? 2.200 3.928 -9.168 1.00 90.31 105 ARG A O 1
ATOM 850 N N . ALA A 1 106 ? 4.355 3.656 -8.607 1.00 90.56 106 ALA A N 1
ATOM 851 C CA . ALA A 1 106 ? 4.105 2.598 -7.631 1.00 90.56 106 ALA A CA 1
ATOM 852 C C . ALA A 1 106 ? 3.274 3.112 -6.445 1.00 90.56 106 ALA A C 1
ATOM 854 O O . ALA A 1 106 ? 2.304 2.463 -6.054 1.00 90.56 106 ALA A O 1
ATOM 855 N N . HIS A 1 107 ? 3.604 4.297 -5.925 1.00 90.88 107 HIS A N 1
ATOM 856 C CA . HIS A 1 107 ? 2.832 4.965 -4.881 1.00 90.88 107 HIS A CA 1
ATOM 857 C C . HIS A 1 107 ? 1.388 5.230 -5.333 1.00 90.88 107 HIS A C 1
ATOM 859 O O . HIS A 1 107 ? 0.445 4.832 -4.649 1.00 90.88 107 HIS A O 1
ATOM 865 N N . ASP A 1 108 ? 1.199 5.807 -6.520 1.00 94.25 108 ASP A N 1
ATOM 866 C CA . ASP A 1 108 ? -0.131 6.101 -7.065 1.00 94.25 108 ASP A CA 1
ATOM 867 C C . ASP A 1 108 ? -0.976 4.829 -7.253 1.00 94.25 108 ASP A C 1
ATOM 869 O O . ASP A 1 108 ? -2.186 4.835 -7.012 1.00 94.25 108 ASP A O 1
ATOM 873 N N . ASN A 1 109 ? -0.354 3.711 -7.638 1.00 94.88 109 ASN A N 1
ATOM 874 C CA . ASN A 1 109 ? -1.035 2.420 -7.753 1.00 94.88 109 ASN A CA 1
ATOM 875 C C . ASN A 1 109 ? -1.478 1.868 -6.390 1.00 94.88 109 ASN A C 1
ATOM 877 O O . ASN A 1 109 ? -2.591 1.349 -6.283 1.00 94.88 109 ASN A O 1
ATOM 881 N N . LEU A 1 110 ? -0.654 2.011 -5.346 1.00 92.69 110 LEU A N 1
ATOM 882 C CA . LEU A 1 110 ? -1.029 1.627 -3.980 1.00 92.69 110 LEU A CA 1
ATOM 883 C C . LEU A 1 110 ? -2.200 2.470 -3.460 1.00 92.69 110 LEU A C 1
ATOM 885 O O . LEU A 1 110 ? -3.138 1.916 -2.885 1.00 92.69 110 LEU A O 1
ATOM 889 N N . VAL A 1 111 ? -2.192 3.782 -3.715 1.00 93.69 111 VAL A N 1
ATOM 890 C CA . VAL A 1 111 ? -3.298 4.682 -3.340 1.00 93.69 111 VAL A CA 1
ATOM 891 C C . VAL A 1 111 ? -4.593 4.273 -4.045 1.00 93.69 111 VAL A C 1
ATOM 893 O O . VAL A 1 111 ? -5.616 4.077 -3.389 1.00 93.69 111 VAL A O 1
ATOM 896 N N . LYS A 1 112 ? -4.547 4.034 -5.363 1.00 95.38 112 LYS A N 1
ATOM 897 C CA . LYS A 1 112 ? -5.713 3.558 -6.131 1.00 95.38 112 LYS A CA 1
ATOM 898 C C . LYS A 1 112 ? -6.257 2.232 -5.599 1.00 95.38 112 LYS A C 1
ATOM 900 O O . LYS A 1 112 ? -7.474 2.077 -5.474 1.00 95.38 112 LYS A O 1
ATOM 905 N N . ALA A 1 113 ? -5.377 1.284 -5.274 1.00 92.06 113 ALA A N 1
ATOM 906 C CA . ALA A 1 113 ? -5.774 0.006 -4.693 1.00 92.06 113 ALA A CA 1
ATOM 907 C C . ALA A 1 113 ? -6.472 0.207 -3.336 1.00 92.06 113 ALA A C 1
ATOM 909 O O . ALA A 1 113 ? -7.565 -0.328 -3.128 1.00 92.06 113 ALA A O 1
ATOM 910 N N . ALA A 1 114 ? -5.909 1.041 -2.458 1.00 83.50 114 ALA A N 1
ATOM 911 C CA . ALA A 1 114 ? -6.503 1.367 -1.163 1.00 83.50 114 ALA A CA 1
ATOM 912 C C . ALA A 1 114 ? -7.891 2.019 -1.305 1.00 83.50 114 ALA A C 1
ATOM 914 O O . ALA A 1 114 ? -8.838 1.617 -0.624 1.00 83.50 114 ALA A O 1
ATOM 915 N N . ASP A 1 115 ? -8.050 2.970 -2.225 1.00 88.25 115 ASP A N 1
ATOM 916 C CA . ASP A 1 115 ? -9.334 3.637 -2.460 1.00 88.25 115 ASP A CA 1
ATOM 917 C C . ASP A 1 115 ? -10.384 2.689 -3.051 1.00 88.25 115 ASP A C 1
ATOM 919 O O . ASP A 1 115 ? -11.556 2.736 -2.667 1.00 88.25 115 ASP A O 1
ATOM 923 N N . SER A 1 116 ? -9.978 1.784 -3.946 1.00 89.31 116 SER A N 1
ATOM 924 C CA . SER A 1 116 ? -10.871 0.749 -4.482 1.00 89.31 116 SER A CA 1
ATOM 925 C C . SER A 1 116 ? -11.359 -0.209 -3.387 1.00 89.31 116 SER A C 1
ATOM 927 O O . SER A 1 116 ? -12.548 -0.534 -3.329 1.00 89.31 116 SER A O 1
ATOM 929 N N . MET A 1 117 ? -10.472 -0.586 -2.460 1.00 82.62 117 MET A N 1
ATOM 930 C CA . MET A 1 117 ? -10.800 -1.437 -1.320 1.00 82.62 117 MET A CA 1
ATOM 931 C C . MET A 1 117 ? -11.793 -0.748 -0.382 1.00 82.62 117 MET A C 1
ATOM 933 O O . MET A 1 117 ? -12.796 -1.359 -0.012 1.00 82.62 117 MET A O 1
ATOM 937 N N . LYS A 1 118 ? -11.573 0.536 -0.062 1.00 79.94 118 LYS A N 1
ATOM 938 C CA . LYS A 1 118 ? -12.514 1.343 0.735 1.00 79.94 118 LYS A CA 1
ATOM 939 C C . LYS A 1 118 ? -13.899 1.391 0.091 1.00 79.94 118 LYS A C 1
ATOM 941 O O . LYS A 1 118 ? -14.887 1.094 0.756 1.00 79.94 118 LYS A O 1
ATOM 946 N N . LYS A 1 119 ? -13.977 1.696 -1.211 1.00 83.38 119 LYS A N 1
ATOM 947 C CA . LYS A 1 119 ? -15.251 1.743 -1.954 1.00 83.38 119 LYS A CA 1
ATOM 948 C C . LYS A 1 119 ? -15.984 0.400 -1.937 1.00 83.38 119 LYS A C 1
ATOM 950 O O . LYS A 1 119 ? -17.197 0.378 -1.742 1.00 83.38 119 LYS A O 1
ATOM 955 N N . ARG A 1 120 ? -15.263 -0.715 -2.114 1.00 83.31 120 ARG A N 1
ATOM 956 C CA . ARG A 1 120 ? -15.857 -2.061 -2.062 1.00 83.31 120 ARG A CA 1
ATOM 957 C C . ARG A 1 120 ? -16.442 -2.363 -0.685 1.00 83.31 120 ARG A C 1
ATOM 959 O O . ARG A 1 120 ? -17.583 -2.803 -0.612 1.00 83.31 120 ARG A O 1
ATOM 966 N N . ILE A 1 121 ? -15.696 -2.072 0.381 1.00 71.12 121 ILE A N 1
ATOM 967 C CA . ILE A 1 121 ? -16.163 -2.282 1.757 1.00 71.12 121 ILE A CA 1
ATOM 968 C C . ILE A 1 121 ? -17.427 -1.459 2.021 1.00 71.12 121 ILE A C 1
ATOM 970 O O . ILE A 1 121 ? -18.412 -2.014 2.494 1.00 71.12 121 ILE A O 1
ATOM 974 N N . ILE A 1 122 ? -17.439 -0.172 1.656 1.00 74.19 122 ILE A N 1
ATOM 975 C CA . ILE A 1 122 ? -18.618 0.696 1.826 1.00 74.19 122 ILE A CA 1
ATOM 976 C C . ILE A 1 122 ? -19.836 0.125 1.081 1.00 74.19 122 ILE A C 1
ATOM 978 O O . ILE A 1 122 ? -20.940 0.128 1.617 1.00 74.19 122 ILE A O 1
ATOM 982 N N . LYS A 1 123 ? -19.643 -0.417 -0.129 1.00 77.00 123 LYS A N 1
ATOM 983 C CA . LYS A 1 123 ? -20.722 -1.026 -0.922 1.00 77.00 123 LYS A CA 1
ATOM 984 C C . LYS A 1 123 ? -21.263 -2.323 -0.310 1.00 77.00 123 LYS A C 1
ATOM 986 O O . LYS A 1 123 ? -22.473 -2.515 -0.300 1.00 77.00 123 LYS A O 1
ATOM 991 N N . GLU A 1 124 ? -20.390 -3.222 0.139 1.00 72.94 124 GLU A N 1
ATOM 992 C CA . GLU A 1 124 ? -20.789 -4.531 0.687 1.00 72.94 124 GLU A CA 1
ATOM 993 C C . GLU A 1 124 ? -21.416 -4.420 2.076 1.00 72.94 124 GLU A C 1
ATOM 995 O O . GLU A 1 124 ? -22.303 -5.190 2.430 1.00 72.94 124 GLU A O 1
ATOM 1000 N N . VAL A 1 125 ? -20.924 -3.482 2.879 1.00 62.34 125 VAL A N 1
ATOM 1001 C CA . VAL A 1 125 ? -21.216 -3.419 4.310 1.00 62.34 125 VAL A CA 1
ATOM 1002 C C . VAL A 1 125 ? -22.193 -2.289 4.657 1.00 62.34 125 VAL A C 1
ATOM 1004 O O . VAL A 1 125 ? -22.814 -2.335 5.718 1.00 62.34 125 VAL A O 1
ATOM 1007 N N . GLY A 1 126 ? -22.366 -1.309 3.765 1.00 58.06 126 GLY A N 1
ATOM 1008 C CA . GLY A 1 126 ? -23.093 -0.073 4.045 1.00 58.06 126 GLY A CA 1
ATOM 1009 C C . GLY A 1 126 ? -22.316 0.861 4.982 1.00 58.06 126 GLY A C 1
ATOM 1010 O O . GLY A 1 126 ? -21.361 0.461 5.651 1.00 58.06 126 GLY A O 1
ATOM 1011 N N . ASP A 1 127 ? -22.748 2.122 5.064 1.00 55.34 127 ASP A N 1
ATOM 1012 C CA . ASP A 1 127 ? -22.153 3.167 5.926 1.00 55.34 127 ASP A CA 1
ATOM 1013 C C . ASP A 1 127 ? -22.352 2.895 7.442 1.00 55.34 127 ASP A C 1
ATOM 1015 O O . ASP A 1 127 ? -21.905 3.635 8.315 1.00 55.34 127 ASP A O 1
ATOM 1019 N N . THR A 1 128 ? -23.029 1.795 7.777 1.00 52.94 128 THR A N 1
ATOM 1020 C CA . THR A 1 128 ? -23.575 1.442 9.095 1.00 52.94 128 THR A CA 1
ATOM 1021 C C . THR A 1 128 ? -22.648 0.587 9.972 1.00 52.94 128 THR A C 1
ATOM 1023 O O . THR A 1 128 ? -23.082 0.015 10.976 1.00 52.94 128 THR A O 1
ATOM 1026 N N . LYS A 1 129 ? -21.348 0.498 9.657 1.00 55.00 129 LYS A N 1
ATOM 1027 C CA . LYS A 1 129 ? -20.346 -0.165 10.526 1.00 55.00 129 LYS A CA 1
ATOM 1028 C C . LYS A 1 129 ? -19.405 0.774 11.277 1.00 55.00 129 LYS A C 1
ATOM 1030 O O . LYS A 1 129 ? -18.406 0.315 11.828 1.00 55.00 129 LYS A O 1
ATOM 1035 N N . LEU A 1 130 ? -19.708 2.062 11.351 1.00 57.31 130 LEU A N 1
ATOM 1036 C CA . LEU A 1 130 ? -19.009 2.926 12.293 1.00 57.31 130 LEU A CA 1
ATOM 1037 C C . LEU A 1 130 ? -19.583 2.673 13.686 1.00 57.31 130 LEU A C 1
ATOM 1039 O O . LEU A 1 130 ? -20.757 2.942 13.912 1.00 57.31 130 LEU A O 1
ATOM 1043 N N . CYS A 1 131 ? -18.751 2.134 14.581 1.00 61.56 131 CYS A N 1
ATOM 1044 C CA . CYS A 1 131 ? -18.990 2.075 16.020 1.00 61.56 131 CYS A CA 1
ATOM 1045 C C . CYS A 1 131 ? -19.522 3.432 16.496 1.00 61.56 131 CYS A C 1
ATOM 1047 O O . CYS A 1 131 ? -18.765 4.398 16.627 1.00 61.56 131 CYS A O 1
ATOM 1049 N N . GLY A 1 132 ? -20.839 3.511 16.657 1.00 73.38 132 GLY A N 1
ATOM 1050 C CA . GLY A 1 132 ? -21.532 4.729 17.034 1.00 73.38 132 GLY A CA 1
ATOM 1051 C C . GLY A 1 132 ? -21.388 4.986 18.525 1.00 73.38 132 GLY A C 1
ATOM 1052 O O . GLY A 1 132 ? -21.228 4.063 19.322 1.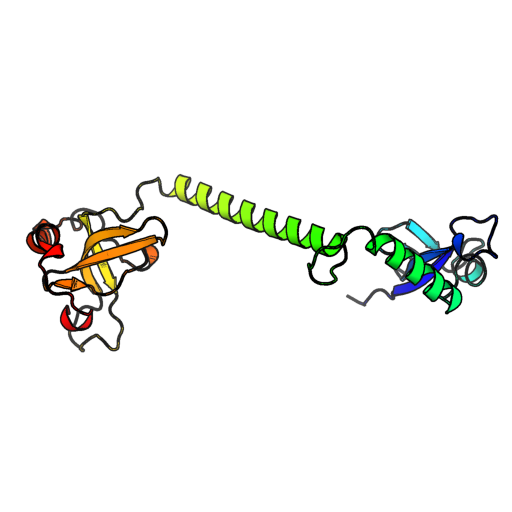00 73.38 132 GLY A O 1
ATOM 1053 N N . VAL A 1 133 ? -21.476 6.255 18.916 1.00 83.31 133 VAL A N 1
ATOM 1054 C CA . VAL A 1 133 ? -21.673 6.599 20.326 1.00 83.31 133 VAL A CA 1
ATOM 1055 C C . VAL A 1 133 ? -23.000 5.981 20.779 1.00 83.31 133 VAL A C 1
ATOM 1057 O O . VAL A 1 133 ? -24.016 6.164 20.112 1.00 83.31 133 VAL A O 1
ATOM 1060 N N . GLY A 1 134 ? -22.980 5.240 21.886 1.00 82.06 134 GLY A N 1
ATOM 1061 C CA . GLY A 1 134 ? -24.138 4.530 22.435 1.00 82.06 134 GLY A CA 1
ATOM 1062 C C . GLY A 1 134 ? -24.236 3.045 22.067 1.00 82.06 134 GLY A C 1
ATOM 1063 O O . GLY A 1 134 ? -25.097 2.361 22.611 1.00 82.06 134 GLY A O 1
ATOM 1064 N N . GLU A 1 135 ? -23.365 2.514 21.201 1.00 83.75 135 GLU A N 1
ATOM 1065 C CA . GLU A 1 135 ? -23.322 1.068 20.933 1.00 83.75 135 GLU A CA 1
ATOM 1066 C C . GLU A 1 135 ? -22.631 0.295 22.067 1.00 83.75 135 GLU A C 1
ATOM 1068 O O . GLU A 1 135 ? -21.616 0.739 22.616 1.00 83.75 135 GLU A O 1
ATOM 1073 N N . VAL A 1 136 ? -23.161 -0.893 22.377 1.00 86.06 136 VAL A N 1
ATOM 1074 C CA . VAL A 1 136 ? -22.570 -1.846 23.321 1.00 86.06 136 VAL A CA 1
ATOM 1075 C C . VAL A 1 136 ? -21.531 -2.711 22.602 1.00 86.06 136 VAL A C 1
ATOM 1077 O O . VAL A 1 136 ? -21.797 -3.334 21.569 1.00 86.06 136 VAL A O 1
ATOM 1080 N N . VAL A 1 137 ? -20.334 -2.769 23.173 1.00 88.31 137 VAL A N 1
ATOM 1081 C CA . VAL A 1 137 ? -19.180 -3.495 22.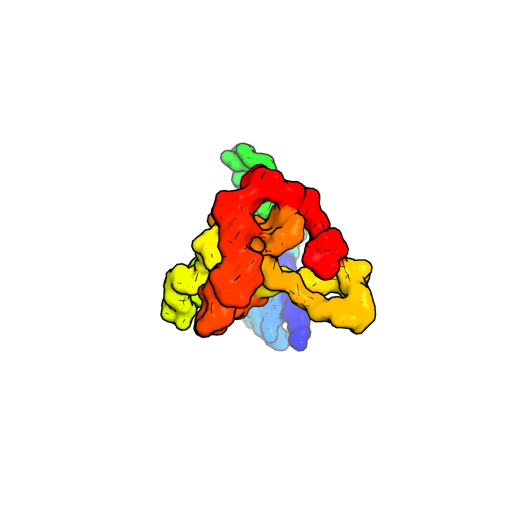645 1.00 88.31 137 VAL A CA 1
ATOM 1082 C C . VAL A 1 137 ? -18.524 -4.362 23.710 1.00 88.31 137 VAL A C 1
ATOM 1084 O O . VAL A 1 137 ? -18.530 -4.055 24.901 1.00 88.31 137 VAL A O 1
ATOM 1087 N N . HIS A 1 138 ? -17.903 -5.435 23.245 1.00 88.94 138 HIS A N 1
ATOM 1088 C CA . HIS A 1 138 ? -16.984 -6.263 23.998 1.00 88.94 138 HIS A CA 1
ATOM 1089 C C . HIS A 1 138 ? -15.552 -5.779 23.783 1.00 88.94 138 HIS A C 1
ATOM 1091 O O . HIS A 1 138 ? -15.043 -5.759 22.659 1.00 88.94 138 HIS A O 1
ATOM 1097 N N . VAL A 1 139 ? -14.896 -5.411 24.875 1.00 88.12 139 VAL A N 1
ATOM 1098 C CA . VAL A 1 139 ? -13.466 -5.124 24.921 1.00 88.12 139 VAL A CA 1
ATOM 1099 C C . VAL A 1 139 ? -12.751 -6.425 25.296 1.00 88.12 139 VAL A C 1
ATOM 1101 O O . VAL A 1 139 ? -13.000 -6.941 26.387 1.00 88.12 139 VAL A O 1
ATOM 1104 N N . PRO A 1 140 ? -11.897 -6.991 24.427 1.00 86.06 140 PRO A N 1
ATOM 1105 C CA . PRO A 1 140 ? -11.145 -8.192 24.767 1.00 86.06 140 PRO A CA 1
ATOM 1106 C C . PRO A 1 140 ? -10.121 -7.884 25.862 1.00 86.06 140 PRO A C 1
ATOM 1108 O O . PRO A 1 140 ? -9.345 -6.932 25.747 1.00 86.06 140 PRO A O 1
ATOM 1111 N N . LEU A 1 141 ? -10.116 -8.695 26.919 1.00 84.38 141 LEU A N 1
ATOM 1112 C CA . LEU A 1 141 ? -9.118 -8.621 27.982 1.00 84.38 141 LEU A CA 1
ATOM 1113 C C . LEU A 1 141 ? -7.874 -9.414 27.575 1.00 84.38 141 LEU A C 1
ATOM 1115 O O . LEU A 1 141 ? -7.962 -10.438 26.896 1.00 84.38 141 LEU A O 1
ATOM 1119 N N . LYS A 1 142 ? -6.697 -8.945 27.992 1.00 81.69 142 LYS A N 1
ATOM 1120 C CA . LYS A 1 142 ? -5.458 -9.712 27.828 1.00 81.69 142 LYS A CA 1
ATOM 1121 C C . LYS A 1 142 ? -5.411 -10.830 28.864 1.00 81.69 142 LYS A C 1
ATOM 1123 O O . LYS A 1 142 ? -5.874 -10.646 29.983 1.00 81.69 142 LYS A O 1
ATOM 1128 N N . ASP A 1 143 ? -4.753 -11.939 28.534 1.00 78.88 143 ASP A N 1
ATOM 1129 C CA . ASP A 1 143 ? -4.627 -13.089 29.444 1.00 78.88 143 ASP A CA 1
ATOM 1130 C C . ASP A 1 143 ? -3.990 -12.729 30.797 1.00 78.88 143 ASP A C 1
ATOM 1132 O O . ASP A 1 143 ? -4.331 -13.319 31.816 1.00 78.88 143 ASP A O 1
ATOM 1136 N N . MET A 1 144 ? -3.093 -11.736 30.827 1.00 77.75 144 MET A N 1
ATOM 1137 C CA . ME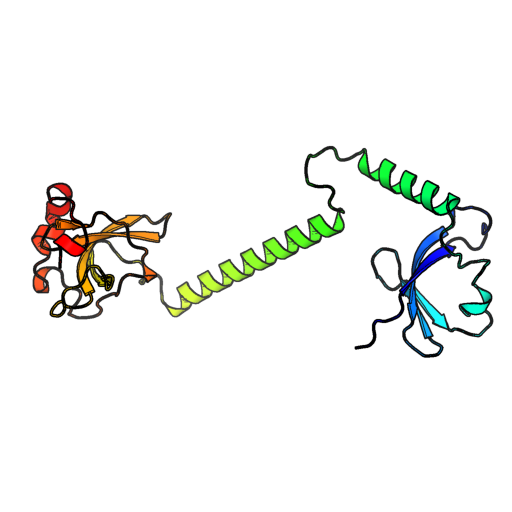T A 1 144 ? -2.466 -11.247 32.065 1.00 77.75 144 MET A CA 1
ATOM 1138 C C . MET A 1 144 ? -3.431 -10.495 32.989 1.00 77.75 144 MET A C 1
ATOM 1140 O O . MET A 1 144 ? -3.191 -10.425 34.194 1.00 77.75 144 MET A O 1
ATOM 1144 N N . ASP A 1 145 ? -4.496 -9.929 32.426 1.00 72.31 145 ASP A N 1
ATOM 1145 C CA . ASP A 1 145 ? -5.482 -9.110 33.132 1.00 72.31 145 ASP A CA 1
ATOM 1146 C C . ASP A 1 145 ? -6.743 -9.915 33.482 1.00 72.31 145 ASP A C 1
ATOM 1148 O O . ASP A 1 145 ? -7.731 -9.345 33.932 1.00 72.31 145 ASP A O 1
ATOM 1152 N N . LYS A 1 146 ? -6.708 -11.239 33.281 1.00 72.56 146 LYS A N 1
ATOM 1153 C CA . LYS A 1 146 ? -7.836 -12.152 33.456 1.00 72.56 146 LYS A CA 1
ATOM 1154 C C . LYS A 1 146 ? -7.582 -13.116 34.620 1.00 72.56 146 LYS A C 1
ATOM 1156 O O . LYS A 1 146 ? -6.568 -13.819 34.637 1.00 72.56 146 LYS A O 1
ATOM 1161 N N . ALA A 1 147 ? -8.509 -13.227 35.569 1.00 68.06 147 ALA A N 1
ATOM 1162 C CA . ALA A 1 147 ? -8.515 -14.327 36.529 1.00 68.06 147 ALA A CA 1
ATOM 1163 C C . ALA A 1 147 ? -9.108 -15.600 35.902 1.00 68.06 147 ALA A C 1
ATOM 1165 O O . ALA A 1 147 ? -9.832 -15.572 34.909 1.00 68.06 147 ALA A O 1
ATOM 1166 N N . LYS A 1 148 ? -8.837 -16.765 36.505 1.00 71.19 148 LYS A N 1
ATOM 1167 C CA . LYS A 1 148 ? -9.264 -18.078 35.975 1.00 71.19 148 LYS A CA 1
ATOM 1168 C C . LYS A 1 148 ? -10.777 -18.179 35.705 1.00 71.19 148 LYS A C 1
ATOM 1170 O O . LYS A 1 148 ? -11.186 -18.999 34.887 1.00 71.19 148 LYS A O 1
ATOM 1175 N N . VAL A 1 149 ? -11.582 -17.380 36.403 1.00 72.75 149 VAL A N 1
ATOM 1176 C CA . VAL A 1 149 ? -13.052 -17.422 36.379 1.00 72.75 149 VAL A CA 1
ATOM 1177 C C . VAL A 1 149 ? -13.654 -16.316 35.502 1.00 72.75 149 VAL A C 1
ATOM 1179 O O . VAL A 1 149 ? -14.825 -16.404 35.141 1.00 72.75 149 VAL A O 1
ATOM 1182 N N . ASP A 1 150 ? -12.869 -15.315 35.100 1.00 70.94 150 ASP A N 1
ATOM 1183 C CA . ASP A 1 150 ? -13.409 -14.137 34.425 1.00 70.94 150 ASP A CA 1
ATOM 1184 C C . ASP A 1 150 ? -13.820 -14.450 32.984 1.00 70.94 150 ASP A C 1
ATOM 1186 O O . ASP A 1 150 ? -13.224 -15.277 32.278 1.00 70.94 150 ASP A O 1
ATOM 1190 N N . THR A 1 151 ? -14.844 -13.752 32.505 1.00 69.12 151 THR A N 1
ATOM 1191 C CA . THR A 1 151 ? -15.196 -13.750 31.087 1.00 69.12 151 THR A CA 1
ATOM 1192 C C . THR A 1 151 ? -14.098 -13.025 30.316 1.00 69.12 151 THR A C 1
ATOM 1194 O O . THR A 1 151 ? -13.701 -11.928 30.683 1.00 69.12 151 THR A O 1
ATOM 1197 N N . GLY A 1 152 ? -13.588 -13.614 29.228 1.00 78.75 152 GLY A N 1
ATOM 1198 C CA . GLY A 1 152 ? -12.445 -13.053 28.480 1.00 78.75 152 GLY A CA 1
ATOM 1199 C C . GLY A 1 152 ? -12.692 -11.686 27.824 1.00 78.75 152 GLY A C 1
ATOM 1200 O O . GLY A 1 152 ? -11.771 -11.115 27.252 1.00 78.75 152 GLY A O 1
ATOM 1201 N N . ASN A 1 153 ? -13.917 -11.166 27.908 1.00 86.38 153 ASN A N 1
ATOM 1202 C CA . ASN A 1 153 ? -14.314 -9.881 27.365 1.00 86.38 153 ASN A CA 1
ATOM 1203 C C . ASN A 1 153 ? -15.050 -9.064 28.425 1.00 86.38 153 ASN A C 1
ATOM 1205 O O . ASN A 1 153 ? -15.881 -9.596 29.163 1.00 86.38 153 ASN A O 1
ATOM 1209 N N . LEU A 1 154 ? -14.805 -7.760 28.411 1.00 87.31 154 LEU A N 1
ATOM 1210 C CA . LEU A 1 154 ? -15.504 -6.770 29.211 1.00 87.31 154 LEU A CA 1
ATOM 1211 C C . LEU A 1 154 ? -16.602 -6.108 28.373 1.00 87.31 154 LEU A C 1
ATOM 1213 O O . LEU A 1 154 ? -16.354 -5.696 27.241 1.00 87.31 154 LEU A O 1
ATOM 1217 N N . THR A 1 155 ? -17.814 -5.994 28.906 1.00 88.38 155 THR A N 1
ATOM 1218 C CA . THR A 1 155 ? -18.936 -5.355 28.200 1.00 88.38 155 THR A CA 1
ATOM 1219 C C . THR A 1 155 ? -19.010 -3.875 28.563 1.00 88.38 155 THR A C 1
ATOM 1221 O O . THR A 1 155 ? -19.093 -3.527 29.740 1.00 88.38 155 THR A O 1
ATOM 1224 N N . GLY A 1 156 ? -19.001 -2.996 27.562 1.00 89.06 156 GLY A N 1
ATOM 1225 C CA . GLY A 1 156 ? -19.054 -1.548 27.758 1.00 89.06 156 GLY A CA 1
ATOM 1226 C C . GLY A 1 156 ? -19.781 -0.821 26.632 1.00 89.06 156 GLY A C 1
ATOM 1227 O O . GLY A 1 156 ? -20.092 -1.406 25.599 1.00 89.06 156 GLY A O 1
ATOM 1228 N N . VAL A 1 157 ? -20.054 0.465 26.829 1.00 89.81 157 VAL A N 1
ATOM 1229 C CA . VAL A 1 157 ? -20.689 1.346 25.838 1.00 89.81 157 VAL A CA 1
ATOM 1230 C C . VAL A 1 157 ? -19.660 2.300 25.259 1.00 89.81 157 VAL A C 1
ATOM 1232 O O . VAL A 1 157 ? -18.822 2.841 25.981 1.00 89.81 157 VAL A O 1
ATOM 1235 N N . ILE A 1 158 ? -19.730 2.542 23.954 1.00 89.31 158 ILE A N 1
ATOM 1236 C CA . ILE A 1 158 ? -18.911 3.562 23.300 1.00 89.31 158 ILE A CA 1
ATOM 1237 C C . ILE A 1 158 ? -19.446 4.945 23.642 1.00 89.31 158 ILE A C 1
ATOM 1239 O O . ILE A 1 158 ? -20.605 5.266 23.387 1.00 89.31 158 ILE A O 1
ATOM 1243 N N . VAL A 1 159 ? -18.572 5.798 24.155 1.00 87.94 159 VAL A N 1
ATOM 1244 C CA . VAL A 1 159 ? -18.953 7.135 24.607 1.00 87.94 159 VAL A CA 1
ATOM 1245 C C . VAL A 1 159 ? -18.340 8.242 23.759 1.00 87.94 159 VAL A C 1
ATOM 1247 O O . VAL A 1 159 ? -18.943 9.294 23.560 1.00 87.94 159 VAL A O 1
ATOM 1250 N N . GLN A 1 160 ? -17.145 8.006 23.220 1.00 87.69 160 GLN A N 1
ATOM 1251 C CA . GLN A 1 160 ? -16.470 8.958 22.347 1.00 87.69 160 GLN A CA 1
ATOM 1252 C C . GLN A 1 160 ? -15.816 8.228 21.179 1.00 87.69 160 GLN A C 1
ATOM 1254 O O . GLN A 1 160 ? -15.296 7.128 21.335 1.00 87.69 160 GLN A O 1
ATOM 1259 N N . VAL A 1 161 ? -15.849 8.853 20.008 1.00 86.75 161 VAL A N 1
ATOM 1260 C CA . VAL A 1 161 ? -15.407 8.288 18.730 1.00 86.75 161 VAL A CA 1
ATOM 1261 C C . VAL A 1 161 ? -14.466 9.307 18.099 1.00 86.75 161 VAL A C 1
ATOM 1263 O O . VAL A 1 161 ? -14.886 10.412 17.754 1.00 86.75 161 VAL A O 1
ATOM 1266 N N . ASP A 1 162 ? -13.190 8.957 17.969 1.00 82.62 162 ASP A N 1
ATOM 1267 C CA . ASP A 1 162 ? -12.227 9.711 17.175 1.00 82.62 162 ASP A CA 1
ATOM 1268 C C . ASP A 1 162 ? -12.224 9.152 15.747 1.00 82.62 162 ASP A C 1
ATOM 1270 O O . ASP A 1 162 ? -11.730 8.051 15.463 1.00 82.62 162 ASP A O 1
ATOM 1274 N N . LYS A 1 163 ? -12.811 9.922 14.828 1.00 75.56 163 LYS A N 1
ATOM 1275 C CA . LYS A 1 163 ? -12.889 9.569 13.406 1.00 75.56 163 LYS A CA 1
ATOM 1276 C C . LYS A 1 163 ? -11.521 9.619 12.721 1.00 75.56 163 LYS A C 1
ATOM 1278 O O . LYS A 1 163 ? -11.315 8.874 11.768 1.00 75.56 163 LYS A O 1
ATOM 1283 N N . GLY A 1 164 ? -10.589 10.449 13.198 1.00 74.19 164 GLY A N 1
ATOM 1284 C CA . GLY A 1 164 ? -9.271 10.607 12.579 1.00 74.19 164 GLY A CA 1
ATOM 1285 C C . GLY A 1 164 ? -8.382 9.381 12.785 1.00 74.19 164 GLY A C 1
ATOM 1286 O O . GLY A 1 164 ? -7.746 8.909 11.845 1.00 74.19 164 GLY A O 1
ATOM 1287 N N . ARG A 1 165 ? -8.378 8.827 14.003 1.00 76.12 165 ARG A N 1
ATOM 1288 C CA . ARG A 1 165 ? -7.540 7.669 14.375 1.00 76.12 165 ARG A CA 1
ATOM 1289 C C . ARG A 1 165 ? -8.271 6.329 14.353 1.00 76.12 165 ARG A C 1
ATOM 1291 O O . ARG A 1 165 ? -7.660 5.298 14.610 1.00 76.12 165 ARG A O 1
ATOM 1298 N N . SER A 1 166 ? -9.563 6.331 14.030 1.00 80.56 166 SER A N 1
ATOM 1299 C CA . SER A 1 166 ? -10.432 5.151 14.100 1.00 80.56 166 SER A CA 1
ATOM 1300 C C . SER A 1 166 ? -10.484 4.498 15.488 1.00 80.56 166 SER A C 1
ATOM 1302 O O . SER A 1 166 ? -10.477 3.271 15.614 1.00 80.56 166 SER A O 1
ATOM 1304 N N . GLN A 1 167 ? -10.504 5.328 16.532 1.00 87.75 167 GLN A N 1
ATOM 1305 C CA . GLN A 1 167 ? -10.449 4.896 17.925 1.00 87.75 167 GLN A CA 1
ATOM 1306 C C . GLN A 1 167 ? -11.714 5.292 18.689 1.00 87.75 167 GLN A C 1
ATOM 1308 O O . GLN A 1 167 ? -12.224 6.396 18.534 1.00 87.75 167 GLN A O 1
ATOM 1313 N N . ALA A 1 168 ? -12.187 4.409 19.560 1.00 88.06 168 ALA A N 1
ATOM 1314 C CA . ALA A 1 168 ? -13.321 4.612 20.443 1.00 88.06 168 ALA A CA 1
ATOM 1315 C C . ALA A 1 168 ? -12.869 4.638 21.903 1.00 88.06 168 ALA A C 1
ATOM 1317 O O . ALA A 1 168 ? -11.974 3.892 22.311 1.00 88.06 168 ALA A O 1
ATOM 1318 N N . ARG A 1 169 ? -13.552 5.445 22.707 1.00 89.69 169 ARG A N 1
ATOM 1319 C CA . ARG A 1 169 ? -13.470 5.409 24.161 1.00 89.69 169 ARG A CA 1
ATOM 1320 C C . ARG A 1 169 ? -14.693 4.695 24.710 1.00 89.69 169 ARG A C 1
ATOM 1322 O O . ARG A 1 169 ? -15.818 5.016 24.323 1.00 89.69 169 ARG A O 1
ATOM 1329 N N . VAL A 1 170 ? -14.458 3.743 25.604 1.00 90.25 170 VAL A N 1
ATOM 1330 C CA . VAL A 1 170 ? -15.487 2.843 26.126 1.00 90.25 170 VAL A CA 1
ATOM 1331 C C . VAL A 1 170 ? -15.658 3.073 27.626 1.00 90.25 170 VAL A C 1
ATOM 1333 O O . VAL A 1 170 ? -14.673 3.176 28.360 1.00 90.25 170 VAL A O 1
ATOM 1336 N N . ALA A 1 171 ? -16.907 3.170 28.073 1.00 90.31 171 ALA A N 1
ATOM 1337 C CA . ALA A 1 171 ? -17.276 3.209 29.481 1.00 90.31 171 ALA A CA 1
ATOM 1338 C C . ALA A 1 171 ? -17.926 1.890 29.890 1.00 90.31 171 ALA A C 1
ATOM 1340 O O . ALA A 1 171 ? -18.690 1.285 29.137 1.00 90.31 171 ALA A O 1
ATOM 1341 N N . VAL A 1 172 ? -17.607 1.452 31.095 1.00 88.62 172 VAL A N 1
ATOM 1342 C CA . VAL A 1 172 ? -18.060 0.198 31.690 1.00 88.62 172 VAL A CA 1
ATOM 1343 C C . VAL A 1 172 ? -18.767 0.547 32.995 1.00 88.62 172 VAL A C 1
ATOM 1345 O O . VAL A 1 172 ? -18.603 1.646 33.524 1.00 88.62 172 VAL A O 1
ATOM 1348 N N . LYS A 1 173 ? -19.562 -0.374 33.539 1.00 87.12 173 LYS A N 1
ATOM 1349 C CA . LYS A 1 173 ? -20.321 -0.159 34.780 1.00 87.12 173 LYS A CA 1
ATOM 1350 C C . LYS A 1 173 ? -19.459 0.355 35.946 1.00 87.12 173 LYS A C 1
ATOM 1352 O O . LYS A 1 173 ? -19.918 1.173 36.734 1.00 87.12 173 LYS A O 1
ATOM 1357 N N . SER A 1 174 ? -18.218 -0.115 36.046 1.00 85.62 174 SER A N 1
ATOM 1358 C CA . SER A 1 174 ? -17.253 0.248 37.090 1.00 85.62 174 SER A CA 1
ATOM 1359 C C . SER A 1 174 ? -16.567 1.602 36.864 1.00 85.62 174 SER A C 1
ATOM 1361 O O . SER A 1 174 ? -16.094 2.210 37.824 1.00 85.62 174 SER A O 1
ATOM 1363 N N . GLY A 1 175 ? -16.513 2.100 35.626 1.00 89.56 175 GLY A N 1
ATOM 1364 C CA . GLY A 1 175 ? -15.843 3.356 35.305 1.00 89.56 175 GLY A CA 1
ATOM 1365 C C . GLY A 1 175 ? -15.456 3.511 33.836 1.00 89.56 175 GLY A C 1
ATOM 1366 O O . GLY A 1 175 ? -15.795 2.702 32.970 1.00 89.56 175 GLY A O 1
ATOM 1367 N N . LEU A 1 176 ? -14.724 4.586 33.547 1.00 91.50 176 LEU A N 1
ATOM 1368 C CA . LEU A 1 176 ? -14.278 4.920 32.196 1.00 91.50 176 LEU A CA 1
ATOM 1369 C C . LEU A 1 176 ? -12.930 4.262 31.903 1.00 91.50 176 LEU A C 1
ATOM 1371 O O . LEU A 1 176 ? -11.967 4.495 32.635 1.00 91.50 176 LEU A O 1
ATOM 1375 N N . LEU A 1 177 ? -12.818 3.511 30.806 1.00 90.62 177 LEU A N 1
ATOM 1376 C CA . LEU A 1 177 ? -11.544 2.889 30.455 1.00 90.62 177 LEU A CA 1
ATOM 1377 C C . LEU A 1 177 ? -10.502 3.949 30.074 1.00 90.62 177 LEU A C 1
ATOM 1379 O O . LEU A 1 177 ? -10.779 4.930 29.368 1.00 90.62 177 LEU A O 1
ATOM 1383 N N . LYS A 1 178 ? -9.279 3.745 30.572 1.00 89.00 178 LYS A N 1
ATOM 1384 C CA . LYS A 1 178 ? -8.129 4.620 30.311 1.00 89.00 178 LYS A CA 1
ATOM 1385 C C . LYS A 1 178 ? -7.714 4.606 28.840 1.00 89.00 178 LYS A C 1
ATOM 1387 O O . LYS A 1 178 ? -7.332 5.648 28.306 1.00 89.00 178 LYS A O 1
ATOM 1392 N N . ASN A 1 179 ? -7.773 3.438 28.207 1.00 88.75 179 ASN A N 1
ATOM 1393 C CA . ASN A 1 179 ? -7.276 3.231 26.855 1.00 88.75 179 ASN A CA 1
ATOM 1394 C C . ASN A 1 179 ? -8.322 3.588 25.793 1.00 88.75 179 ASN A C 1
ATOM 1396 O O . ASN A 1 179 ? -9.530 3.462 25.990 1.00 88.75 179 ASN A O 1
ATOM 1400 N N . TRP A 1 180 ? -7.819 4.030 24.644 1.00 89.94 180 TRP A N 1
ATOM 1401 C CA . TRP A 1 180 ? -8.596 4.179 23.421 1.00 89.94 180 TRP A CA 1
ATOM 1402 C C . TRP A 1 180 ? -8.451 2.908 22.587 1.00 89.94 180 TRP A C 1
ATOM 1404 O O . TRP A 1 180 ? -7.336 2.425 22.382 1.00 89.94 180 TRP A O 1
ATOM 1414 N N . TYR A 1 181 ? -9.564 2.381 22.086 1.00 87.69 181 TYR A N 1
ATOM 1415 C CA . TYR A 1 181 ? -9.606 1.105 21.372 1.00 87.69 181 TYR A CA 1
ATOM 1416 C C . TYR A 1 181 ? -9.888 1.313 19.897 1.00 87.69 181 TYR A C 1
ATOM 1418 O O . TYR A 1 181 ? -10.767 2.083 19.531 1.00 87.69 181 TYR A O 1
ATOM 1426 N N . VAL A 1 182 ? -9.178 0.605 19.027 1.00 85.00 182 VAL A N 1
ATOM 1427 C CA . VAL A 1 182 ? -9.437 0.685 17.586 1.00 85.00 182 VAL A CA 1
ATOM 1428 C C . VAL A 1 182 ? -10.728 -0.063 17.254 1.00 85.00 182 VAL A C 1
ATOM 1430 O O . VAL A 1 182 ? -10.942 -1.166 17.759 1.00 85.00 182 VAL A O 1
ATOM 1433 N N . TYR A 1 183 ? -11.577 0.498 16.386 1.00 78.25 183 TYR A N 1
ATOM 1434 C CA . TYR A 1 183 ? -12.914 -0.056 16.108 1.00 78.25 183 TYR A CA 1
ATOM 1435 C C . TYR A 1 183 ? -12.913 -1.541 15.721 1.00 78.25 183 TYR A C 1
ATOM 1437 O O . TYR A 1 183 ? -13.813 -2.271 16.117 1.00 78.25 183 TYR A O 1
ATOM 1445 N N . HIS A 1 184 ? -11.905 -2.001 14.974 1.00 75.44 184 HIS A N 1
ATOM 1446 C CA . HIS A 1 184 ? -11.825 -3.388 14.502 1.00 75.44 184 HIS A CA 1
ATOM 1447 C C . HIS A 1 184 ? -11.353 -4.395 15.562 1.00 75.44 184 HIS A C 1
ATOM 1449 O O . HIS A 1 184 ? -11.404 -5.595 15.311 1.00 75.44 184 HIS A O 1
ATOM 1455 N N . HIS A 1 185 ? -10.906 -3.930 16.731 1.00 80.50 185 HIS A N 1
ATOM 1456 C CA . HIS A 1 185 ? -10.567 -4.790 17.869 1.00 80.50 185 HIS A CA 1
ATOM 1457 C C . HIS A 1 185 ? -11.710 -4.918 18.884 1.00 80.50 185 HIS A C 1
ATOM 1459 O O . HIS A 1 185 ? -11.632 -5.751 19.782 1.00 80.50 185 HIS A O 1
ATOM 1465 N N . LEU A 1 186 ? -12.768 -4.115 18.746 1.00 84.06 186 LEU A N 1
ATOM 1466 C CA . LEU A 1 186 ? -13.952 -4.188 19.594 1.00 84.06 186 LEU A CA 1
ATOM 1467 C C . LEU A 1 186 ? -14.944 -5.211 19.027 1.00 84.06 186 LEU A C 1
ATOM 1469 O O . LEU A 1 186 ? -15.346 -5.133 17.864 1.00 84.06 186 LEU A O 1
ATOM 1473 N N . GLY A 1 187 ? -15.365 -6.165 19.856 1.00 81.56 187 GLY A N 1
ATOM 1474 C CA . GLY A 1 187 ? -16.394 -7.137 19.499 1.00 81.56 187 GLY A CA 1
ATOM 1475 C C . GLY A 1 187 ? -17.772 -6.486 19.549 1.00 81.56 187 GLY A C 1
ATOM 1476 O O . GLY A 1 187 ? -18.281 -6.198 20.627 1.00 81.56 187 GLY A O 1
ATOM 1477 N N . ARG A 1 188 ? -18.397 -6.227 18.401 1.00 77.88 188 ARG A N 1
ATOM 1478 C CA . ARG A 1 188 ? -19.734 -5.610 18.372 1.00 77.88 188 ARG A CA 1
ATOM 1479 C C . ARG A 1 188 ? -20.803 -6.611 18.791 1.00 77.88 188 ARG A C 1
ATOM 1481 O O . ARG A 1 188 ? -20.859 -7.719 18.257 1.00 77.88 188 ARG A O 1
ATOM 1488 N N . ILE A 1 189 ? -21.686 -6.187 19.689 1.00 79.38 189 ILE A N 1
ATOM 1489 C CA . ILE A 1 189 ? -22.905 -6.928 20.002 1.00 79.38 189 ILE A CA 1
ATOM 1490 C C . ILE A 1 189 ? -23.964 -6.495 18.989 1.00 79.38 189 ILE A C 1
ATOM 1492 O O . ILE A 1 189 ? -24.182 -5.305 18.778 1.00 79.38 189 ILE A O 1
ATOM 1496 N N . THR A 1 190 ? -24.596 -7.451 18.312 1.00 74.19 190 THR A N 1
ATOM 1497 C CA . THR A 1 190 ? -25.637 -7.174 17.309 1.00 74.19 190 THR A CA 1
ATOM 1498 C C . THR A 1 190 ? -27.001 -7.666 17.791 1.00 74.19 190 THR A C 1
ATOM 1500 O O . THR A 1 190 ? -27.092 -8.526 18.667 1.00 74.19 190 THR A O 1
ATOM 1503 N N . GLY A 1 191 ? -28.077 -7.103 17.236 1.00 73.56 191 GLY A N 1
ATOM 1504 C CA . GLY A 1 191 ? -29.450 -7.483 17.577 1.00 73.56 191 GLY A CA 1
ATOM 1505 C C . GLY A 1 191 ? -29.905 -6.969 18.947 1.00 73.56 191 GLY A C 1
ATOM 1506 O O . GLY A 1 191 ? -29.485 -5.904 19.393 1.00 73.56 191 GLY A O 1
ATOM 1507 N N . ALA A 1 192 ? -30.771 -7.736 19.616 1.00 69.38 192 ALA A N 1
ATOM 1508 C CA . ALA A 1 192 ? -31.409 -7.347 20.880 1.00 69.38 192 ALA A CA 1
ATOM 1509 C C . ALA A 1 192 ? -30.425 -7.121 22.048 1.00 69.38 192 ALA A C 1
ATOM 1511 O O . ALA A 1 192 ? -30.773 -6.453 23.016 1.00 69.38 192 ALA A O 1
ATOM 1512 N N . GLY A 1 193 ? -29.196 -7.647 21.954 1.00 65.25 193 GLY A N 1
ATOM 1513 C CA . GLY A 1 193 ? -28.149 -7.451 22.961 1.00 65.25 193 GLY A CA 1
ATOM 1514 C C . GLY A 1 193 ? -27.484 -6.070 22.923 1.00 65.25 193 GLY A C 1
ATOM 1515 O O . GLY A 1 193 ? -26.865 -5.674 23.910 1.00 65.25 193 GLY A O 1
ATOM 1516 N N . ASN A 1 194 ? -27.632 -5.312 21.828 1.00 75.75 194 ASN A N 1
ATOM 1517 C CA . ASN A 1 194 ? -27.120 -3.943 21.705 1.00 75.75 194 ASN A CA 1
ATOM 1518 C C . ASN A 1 194 ? -28.060 -2.934 22.384 1.00 75.75 194 ASN A C 1
ATOM 1520 O O . ASN A 1 194 ? -28.565 -2.001 21.762 1.00 75.75 194 ASN A O 1
ATOM 1524 N N . ASN A 1 195 ? -28.360 -3.171 23.656 1.00 79.56 195 ASN A N 1
ATOM 1525 C CA . ASN A 1 195 ? -29.220 -2.313 24.448 1.00 79.56 195 ASN A CA 1
ATOM 1526 C C . ASN A 1 195 ? -28.496 -1.936 25.744 1.00 79.56 195 ASN A C 1
ATOM 1528 O O . ASN A 1 195 ? -28.164 -2.794 26.565 1.00 79.56 195 ASN A O 1
ATOM 1532 N N . VAL A 1 196 ? -28.247 -0.638 25.910 1.00 80.00 196 VAL A N 1
ATOM 1533 C CA . VAL A 1 196 ? -27.563 -0.054 27.072 1.00 80.00 196 VAL A CA 1
ATOM 1534 C C . VAL A 1 196 ? -28.315 -0.363 28.372 1.00 80.00 196 VAL A C 1
ATOM 1536 O O . VAL A 1 196 ? -27.681 -0.646 29.389 1.00 80.00 196 VAL A O 1
ATOM 1539 N N . GLN A 1 197 ? -29.650 -0.393 28.320 1.00 79.19 197 GLN A N 1
ATOM 1540 C CA . GLN A 1 197 ? -30.512 -0.653 29.475 1.00 79.19 197 GLN A CA 1
ATOM 1541 C C . GLN A 1 197 ? -30.395 -2.107 29.941 1.00 79.19 197 GLN A C 1
ATOM 1543 O O . GLN A 1 197 ? -30.166 -2.372 31.118 1.00 79.19 197 GLN A O 1
ATOM 1548 N N . LEU A 1 198 ? -30.464 -3.060 29.000 1.00 77.38 198 LEU A N 1
ATOM 1549 C CA . LEU A 1 198 ? -30.367 -4.495 29.304 1.00 77.38 198 LEU A CA 1
ATOM 1550 C C . LEU A 1 198 ? -29.014 -4.877 29.912 1.00 77.38 198 LEU A C 1
ATOM 1552 O O . LEU A 1 198 ? -28.941 -5.803 30.714 1.00 77.38 198 LEU A O 1
ATOM 1556 N N . ASN A 1 199 ? -27.952 -4.153 29.554 1.00 77.25 199 ASN A N 1
ATOM 1557 C CA . ASN A 1 199 ? -26.612 -4.376 30.091 1.00 77.25 199 ASN A CA 1
ATOM 1558 C C . ASN A 1 199 ? -26.315 -3.541 31.354 1.00 77.25 199 ASN A C 1
ATOM 1560 O O . ASN A 1 199 ? -25.216 -3.640 31.899 1.00 77.25 199 ASN A O 1
ATOM 1564 N N . GLY A 1 200 ? -27.264 -2.722 31.833 1.00 81.25 200 GLY A N 1
ATOM 1565 C CA . GLY A 1 200 ? -27.091 -1.881 33.022 1.00 81.25 200 GLY A CA 1
ATOM 1566 C C . GLY A 1 200 ? -26.008 -0.809 32.865 1.00 81.25 200 GLY A C 1
ATOM 1567 O O . GLY A 1 200 ? -25.285 -0.522 33.819 1.00 81.25 200 GLY A O 1
ATOM 1568 N N . LEU A 1 201 ? -25.859 -0.259 31.656 1.00 84.62 201 LEU A N 1
ATOM 1569 C CA . LEU A 1 201 ? -24.812 0.703 31.288 1.00 84.62 201 LEU A CA 1
ATOM 1570 C C . LEU A 1 201 ? -25.350 2.139 31.116 1.00 84.62 201 LEU A C 1
ATOM 1572 O O . LEU A 1 201 ? -24.643 2.998 30.594 1.00 84.62 201 LEU A O 1
ATOM 1576 N N . GLU A 1 202 ? -26.582 2.420 31.552 1.00 83.50 202 GLU A N 1
ATOM 1577 C CA . GLU A 1 202 ? -27.220 3.744 31.428 1.00 83.50 202 GLU A CA 1
ATOM 1578 C C . GLU A 1 202 ? -26.452 4.828 32.186 1.00 83.50 202 GLU A C 1
ATOM 1580 O O . GLU A 1 202 ? -26.090 5.855 31.609 1.00 83.50 202 GLU A O 1
ATOM 1585 N N . ASP A 1 203 ? -26.121 4.557 33.451 1.00 84.25 203 ASP A N 1
ATOM 1586 C CA . ASP A 1 203 ? -25.333 5.464 34.289 1.00 84.25 203 ASP A CA 1
ATOM 1587 C C . ASP A 1 203 ? -23.944 5.699 33.696 1.00 84.25 203 ASP A C 1
ATOM 1589 O O . ASP A 1 203 ? -23.449 6.827 33.672 1.00 84.25 203 ASP A O 1
ATOM 1593 N N . ALA A 1 204 ? -23.335 4.635 33.164 1.00 83.88 204 ALA A N 1
ATOM 1594 C CA . ALA A 1 204 ? -22.035 4.706 32.516 1.00 83.88 204 ALA A CA 1
ATOM 1595 C C . ALA A 1 204 ? -22.091 5.552 31.238 1.00 83.88 204 ALA A C 1
ATOM 1597 O O . ALA A 1 204 ? -21.141 6.272 30.952 1.00 83.88 204 ALA A O 1
ATOM 1598 N N . PHE A 1 205 ? -23.194 5.522 30.488 1.00 86.00 205 PHE A N 1
ATOM 1599 C CA . PHE A 1 205 ? -23.362 6.335 29.285 1.00 86.00 205 PHE A CA 1
ATOM 1600 C C . PHE A 1 205 ? -23.670 7.807 29.597 1.00 86.00 205 PHE A C 1
ATOM 1602 O O . PHE A 1 205 ? -23.119 8.697 28.946 1.00 86.00 205 PHE A O 1
ATOM 1609 N N . ALA A 1 206 ? -24.503 8.087 30.603 1.00 87.00 206 ALA A N 1
ATOM 1610 C CA . ALA A 1 206 ? -24.889 9.450 30.971 1.00 87.00 206 ALA A CA 1
ATOM 1611 C C . ALA A 1 206 ? -23.785 10.196 31.745 1.00 87.00 206 ALA A C 1
ATOM 1613 O O . ALA A 1 206 ? -23.508 11.365 31.465 1.00 87.00 206 ALA A O 1
ATOM 1614 N N . ASN A 1 207 ? -23.115 9.514 32.681 1.00 89.44 207 ASN A N 1
ATOM 1615 C CA . ASN A 1 207 ? -22.228 10.132 33.675 1.00 89.44 207 ASN A CA 1
ATOM 1616 C C . ASN A 1 207 ? -20.742 9.777 33.502 1.00 89.44 207 ASN A C 1
ATOM 1618 O O . ASN A 1 207 ? -19.929 10.024 34.389 1.00 89.44 207 ASN A O 1
ATOM 1622 N N . TRP A 1 208 ? -20.331 9.252 32.349 1.00 84.94 208 TRP A N 1
ATOM 1623 C CA . TRP A 1 208 ? -18.939 8.854 32.094 1.00 84.94 208 TRP A CA 1
ATOM 1624 C C . TRP A 1 208 ? -17.875 9.922 32.402 1.00 84.94 208 TRP A C 1
ATOM 1626 O O . TRP A 1 208 ? -16.741 9.576 32.725 1.00 84.94 208 TRP A O 1
ATOM 1636 N N . LYS A 1 209 ? -18.200 11.220 32.283 1.00 86.75 209 LYS A N 1
ATOM 1637 C CA . LYS A 1 209 ? -17.250 12.320 32.537 1.00 86.75 209 LYS A CA 1
ATOM 1638 C C . LYS A 1 209 ? -16.881 12.455 34.013 1.00 86.75 209 LYS A C 1
ATOM 1640 O O . LYS A 1 209 ? -15.808 12.970 34.311 1.00 86.75 209 LYS A O 1
ATOM 1645 N N . THR A 1 210 ? -17.770 12.043 34.914 1.00 88.75 210 THR A N 1
ATOM 1646 C CA . THR A 1 210 ? -17.557 12.099 36.366 1.00 88.75 210 THR A CA 1
ATOM 1647 C C . THR A 1 210 ? -17.068 10.767 36.932 1.00 88.75 210 THR A C 1
ATOM 1649 O O . THR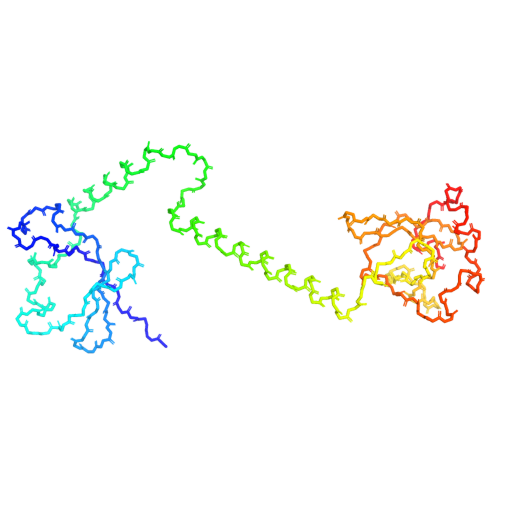 A 1 210 ? -16.612 10.723 38.073 1.00 88.75 210 THR A O 1
ATOM 1652 N N . MET A 1 211 ? -17.121 9.688 36.145 1.00 86.12 211 MET A N 1
ATOM 1653 C CA . MET A 1 211 ? -16.618 8.378 36.546 1.00 86.12 211 MET A CA 1
ATOM 1654 C C . MET A 1 211 ? -15.095 8.361 36.699 1.00 86.12 211 MET A C 1
ATOM 1656 O O . MET A 1 211 ? -14.351 9.033 35.980 1.00 86.12 211 MET A O 1
ATOM 1660 N N . LYS A 1 212 ? -14.623 7.514 37.617 1.00 89.31 212 LYS A N 1
ATOM 1661 C CA . LYS A 1 212 ? -13.195 7.245 37.782 1.00 89.31 212 LYS A CA 1
ATOM 1662 C C . LYS A 1 212 ? -12.642 6.611 36.503 1.00 89.31 212 LYS A C 1
ATOM 1664 O O . LYS A 1 212 ? -13.249 5.704 35.934 1.00 89.31 212 LYS A O 1
ATOM 1669 N N . VAL A 1 213 ? -11.473 7.084 36.073 1.00 90.94 213 VAL A N 1
ATOM 1670 C CA . VAL A 1 213 ? -10.718 6.455 34.987 1.00 90.94 213 VAL A CA 1
ATOM 1671 C C . VAL A 1 213 ? -10.038 5.207 35.535 1.00 90.94 213 VAL A C 1
ATOM 1673 O O . VAL A 1 213 ? -9.244 5.308 36.471 1.00 90.94 213 VAL A O 1
ATOM 1676 N N . ILE A 1 214 ? -10.358 4.057 34.955 1.00 89.62 214 ILE A N 1
ATOM 1677 C CA . ILE A 1 214 ? -9.902 2.741 35.405 1.00 89.62 214 ILE A CA 1
ATOM 1678 C C . ILE A 1 214 ? -9.198 1.983 34.278 1.00 89.62 214 ILE A C 1
ATOM 1680 O O . ILE A 1 214 ? -9.388 2.258 33.087 1.00 89.62 214 ILE A O 1
ATOM 1684 N N . SER A 1 215 ? -8.335 1.052 34.667 1.00 85.38 215 SER A N 1
ATOM 1685 C CA . SER A 1 215 ? -7.722 0.078 33.758 1.00 85.38 215 SER A CA 1
ATOM 1686 C C . SER A 1 215 ? -8.644 -1.117 33.510 1.00 85.38 215 SER A C 1
ATOM 1688 O O . SER A 1 215 ? -9.589 -1.346 34.262 1.00 85.38 215 SER A O 1
ATOM 1690 N N . GLU A 1 216 ? -8.357 -1.899 32.471 1.00 82.00 216 GLU A N 1
ATOM 1691 C CA . GLU A 1 216 ? -9.124 -3.100 32.125 1.00 82.00 216 GLU A CA 1
ATOM 1692 C C . GLU A 1 216 ? -9.207 -4.101 33.289 1.00 82.00 216 GLU A C 1
ATOM 1694 O O . GLU A 1 216 ? -10.265 -4.670 33.540 1.00 82.00 216 GLU A O 1
ATOM 1699 N N . ARG A 1 217 ? -8.115 -4.244 34.048 1.00 78.50 217 ARG A N 1
ATOM 1700 C CA . ARG A 1 217 ? -8.011 -5.133 35.214 1.00 78.50 217 ARG A CA 1
ATOM 1701 C C . ARG A 1 217 ? -8.860 -4.693 36.407 1.00 78.50 217 ARG A C 1
ATOM 1703 O O . ARG A 1 217 ? -9.296 -5.517 37.195 1.00 78.50 217 ARG A O 1
ATOM 1710 N N . GLU A 1 218 ? -9.052 -3.390 36.582 1.00 78.81 218 GLU A N 1
ATOM 1711 C CA . GLU A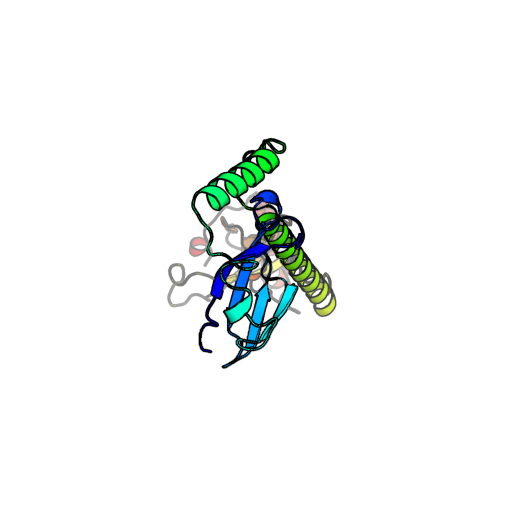 1 218 ? -9.913 -2.855 37.648 1.00 78.81 218 GLU A CA 1
ATOM 1712 C C . GLU A 1 218 ? -11.398 -2.938 37.276 1.00 78.81 218 GLU A C 1
ATOM 1714 O O . GLU A 1 218 ? -12.260 -2.664 38.111 1.00 78.81 218 GLU A O 1
ATOM 1719 N N . ALA A 1 219 ? -11.687 -3.254 36.012 1.00 74.94 219 ALA A N 1
ATOM 1720 C CA . ALA A 1 219 ? -13.028 -3.284 35.471 1.00 74.94 219 ALA A CA 1
ATOM 1721 C C . ALA A 1 219 ? -13.616 -4.699 35.346 1.00 74.94 219 ALA A C 1
ATOM 1723 O O . ALA A 1 219 ? -14.844 -4.785 35.268 1.00 74.94 219 ALA A O 1
ATOM 1724 N N . SER A 1 220 ? -12.777 -5.748 35.302 1.00 65.69 220 SER A N 1
ATOM 1725 C CA . SER A 1 220 ? -13.182 -7.164 35.228 1.00 65.69 220 SER A CA 1
ATOM 1726 C C . SER A 1 220 ? -13.753 -7.687 36.539 1.00 65.69 220 SER A C 1
ATOM 1728 O O . SER A 1 220 ? -13.109 -7.428 37.582 1.00 65.69 220 SER A O 1
#

Organism: NCBI:txid259834

Secondary structure (DSSP, 8-state):
-PPPPEEEEEEES-TT-TT-GGGEEEEEEEE-SSSEEEEEETTS-EEEEEESSSTTSHHHHBTTTEE---HHHHHHHHHHHHHTTTT----S-S--HHHHHHHHHHHHHHHHHHHHHHHHHHHHH-GGGS--TT-EEEEEPPGGG--TTS-SEEEEEEEEEETTTTEEEEEETTEEEEEEEEGGGSEE--GGG--TTTTT-HHHHHHTTTSPEE-HHHH-

Radius of gyration: 34.24 Å; chains: 1; bounding box: 70×42×81 Å

pLDDT: mean 80.18, std 11.52, range [43.94, 95.38]

Foldseek 3Di:
DPPFDKAWKWFACDLVCQPDLVRTAIWIWTHDDPFKIFIAHPVRHTDDIAGCDDCRHPVNCEPGRIDHCDPVNVVVVVVVVVVVVVVDDDPDPPAPPVRVVVVVVVVVVVVVVVVVVVVVCCVVPPPPLQQDQLWKWWQAADPVLDDPPDDRTAIWGFQDADPVQQWTWTFHPQATEPDTHHSVNIHGDDDPVRHCVVRVCPCRNPPRVVTDHDHPSSRD

Sequence (220 aa):
MKLKEKVPIAFCVDEKDISNVKSFVPSILVRVGKTMWELMDENDDHMEQLEWDGDNGVANLLGTYIKHPDETFRSYFQTMTTVTKSADNNNDELVTPRRAALRKRAHDNLVKAADSMKKRIIKEVGDTKLCGVGEVVHVPLKDMDKAKVDTGNLTGVIVQVDKGRSQARVAVKSGLLKNWYVYHHLGRITGAGNNVQLNGLEDAFANWKTMKVISEREAS